Protein AF-A0AAV1JRD9-F1 (afdb_monomer)

Solvent-accessible surface area (backbone atoms only — not comparable to full-atom values): 17363 Å² total; per-residue (Å²): 136,87,85,91,84,91,84,85,82,88,77,88,79,78,89,66,81,73,73,75,46,72,66,57,60,50,50,51,53,52,51,50,52,50,48,53,52,50,53,54,51,51,53,52,51,50,56,52,51,57,51,54,55,49,54,52,50,51,51,53,50,49,53,51,51,54,53,49,56,51,49,54,49,51,49,54,52,49,51,53,47,55,42,69,69,35,73,72,48,43,73,75,47,60,66,68,57,55,51,49,53,51,53,51,46,53,51,51,52,50,51,50,53,50,49,55,51,50,53,52,48,53,52,52,50,51,49,52,51,53,53,46,51,52,67,76,38,64,61,54,70,56,49,78,65,55,62,74,82,66,69,52,69,59,68,81,47,62,42,73,66,54,50,62,72,69,32,90,83,56,57,67,47,51,50,52,40,54,49,49,61,70,75,38,52,70,75,75,68,45,54,72,67,57,46,52,52,44,51,57,53,47,50,72,77,55,57,83,49,94,57,89,74,78,77,50,89,86,36,72,67,43,47,53,51,49,52,54,45,42,70,76,35,81,91,60,50,71,68,58,52,50,55,48,49,55,50,47,54,53,49,52,51,35,50,50,45,26,52,51,51,53,48,53,48,53,50,52,54,50,51,51,54,54,53,50,52,57,48,52,53,57,52,54,52,54,51,54,57,52,53,57,61,56,61,65,74,78,112

Nearest PDB structures (foldseek):
  8auc-assembly3_B  TM=2.308E-01  e=8.446E+00  Corynebacterium glutamicum ATCC 13032

Structure (mmCIF, N/CA/C/O backbone):
data_AF-A0AAV1JRD9-F1
#
_entry.id   AF-A0AAV1JRD9-F1
#
loop_
_atom_site.group_PDB
_atom_site.id
_atom_site.type_symbol
_atom_site.label_atom_id
_atom_site.label_alt_id
_atom_site.label_comp_id
_atom_site.label_asym_id
_atom_site.label_entity_id
_atom_site.label_seq_id
_atom_site.pdbx_PDB_ins_code
_atom_site.Cartn_x
_atom_site.Cartn_y
_atom_site.Cartn_z
_atom_site.occupancy
_atom_site.B_iso_or_equiv
_atom_site.auth_seq_id
_atom_site.auth_comp_id
_atom_site.auth_asym_id
_atom_site.auth_atom_id
_atom_site.pdbx_PDB_model_num
ATOM 1 N N . MET A 1 1 ? -58.925 21.667 -58.613 1.00 34.75 1 MET A N 1
ATOM 2 C CA . MET A 1 1 ? -58.530 22.929 -59.282 1.00 34.75 1 MET A CA 1
ATOM 3 C C . MET A 1 1 ? -57.224 23.372 -58.637 1.00 34.75 1 MET A C 1
ATOM 5 O O . MET A 1 1 ? -57.237 23.659 -57.455 1.00 34.75 1 MET A O 1
ATOM 9 N N . ASN A 1 2 ? -56.075 22.981 -59.185 1.00 30.09 2 ASN A N 1
ATOM 10 C CA . ASN A 1 2 ? -55.290 23.639 -60.243 1.00 30.09 2 ASN A CA 1
ATOM 11 C C . ASN A 1 2 ? -54.617 24.966 -59.845 1.00 30.09 2 ASN A C 1
ATOM 13 O O . ASN A 1 2 ? -55.288 25.902 -59.427 1.00 30.09 2 ASN A O 1
ATOM 17 N N . SER A 1 3 ? -53.313 24.994 -60.168 1.00 29.34 3 SER A N 1
ATOM 18 C CA . SER A 1 3 ? -52.398 26.128 -60.412 1.00 29.34 3 SER A CA 1
ATOM 19 C C . SER A 1 3 ? -51.612 26.649 -59.198 1.00 29.34 3 SER A C 1
ATOM 21 O O . SER A 1 3 ? -52.198 27.164 -58.259 1.00 29.34 3 SER A O 1
ATOM 23 N N . ARG A 1 4 ? -50.298 26.388 -59.060 1.00 32.47 4 ARG A N 1
ATOM 24 C CA . ARG A 1 4 ? -49.086 26.734 -59.864 1.00 32.47 4 ARG A CA 1
ATOM 25 C C . ARG A 1 4 ? -48.553 28.157 -59.636 1.00 32.47 4 ARG A C 1
ATOM 27 O O . ARG A 1 4 ? -49.150 29.114 -60.105 1.00 32.47 4 ARG A O 1
ATOM 34 N N . SER A 1 5 ? -47.346 28.222 -59.063 1.00 33.25 5 SER A N 1
ATOM 35 C CA . SER A 1 5 ? -46.176 29.046 -59.450 1.00 33.25 5 SER A CA 1
ATOM 36 C C . SER A 1 5 ? -45.060 28.710 -58.434 1.00 33.25 5 SER A C 1
ATOM 38 O O . SER A 1 5 ? -45.279 28.901 -57.247 1.00 33.25 5 SER A O 1
ATOM 40 N N . SER A 1 6 ? -43.976 27.971 -58.710 1.00 32.09 6 SER A N 1
ATOM 41 C CA . SER A 1 6 ? -42.884 28.101 -59.694 1.00 32.09 6 SER A CA 1
ATOM 42 C C . SER A 1 6 ? -42.022 29.357 -59.536 1.00 32.09 6 SER A C 1
ATOM 44 O O . SER A 1 6 ? -42.198 30.319 -60.276 1.00 32.09 6 SER A O 1
ATOM 46 N N . VAL A 1 7 ? -40.981 29.272 -58.701 1.00 34.81 7 VAL A N 1
ATOM 47 C CA . VAL A 1 7 ? -39.694 29.925 -58.988 1.00 34.81 7 VAL A CA 1
ATOM 48 C C . VAL A 1 7 ? -38.576 28.908 -58.786 1.00 34.81 7 VAL A C 1
ATOM 50 O O . VAL A 1 7 ? -38.507 28.204 -57.782 1.0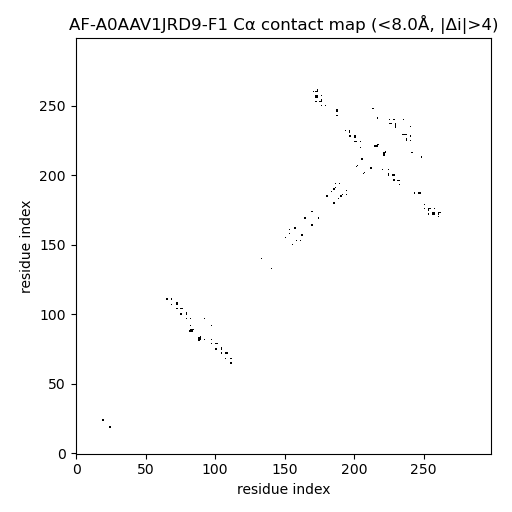0 34.81 7 VAL A O 1
ATOM 53 N N . ALA A 1 8 ? -37.760 28.807 -59.826 1.00 34.66 8 ALA A N 1
ATOM 54 C CA . ALA A 1 8 ? -36.664 27.884 -60.004 1.00 34.66 8 ALA A CA 1
ATOM 55 C C . ALA A 1 8 ? -35.460 28.201 -59.107 1.00 34.66 8 ALA A C 1
ATOM 57 O O . ALA A 1 8 ? -35.162 29.356 -58.808 1.00 34.66 8 ALA A O 1
ATOM 58 N N . SER A 1 9 ? -34.680 27.169 -58.802 1.00 33.72 9 SER A N 1
ATOM 59 C CA . SER A 1 9 ? -33.227 27.301 -58.659 1.00 33.72 9 SER A CA 1
ATOM 60 C C . SER A 1 9 ? -32.589 26.012 -59.168 1.00 33.72 9 SER A C 1
ATOM 62 O O . SER A 1 9 ? -32.299 25.084 -58.421 1.00 33.72 9 SER A O 1
ATOM 64 N N . ASN A 1 10 ? -32.432 25.947 -60.489 1.00 32.19 10 ASN A N 1
ATOM 65 C CA . ASN A 1 10 ? -31.463 25.058 -61.108 1.00 32.19 10 ASN A CA 1
ATOM 66 C C . ASN A 1 10 ? -30.073 25.661 -60.890 1.00 32.19 10 ASN A C 1
ATOM 68 O O . ASN A 1 10 ? -29.758 26.705 -61.457 1.00 32.19 10 ASN A O 1
ATOM 72 N N . SER A 1 11 ? -29.228 24.954 -60.155 1.00 32.84 11 SER A N 1
ATOM 73 C CA . SER A 1 11 ? -27.786 24.941 -60.397 1.00 32.84 11 SER A CA 1
ATOM 74 C C . SER A 1 11 ? -27.278 23.516 -60.199 1.00 32.84 11 SER A C 1
ATOM 76 O O . SER A 1 11 ? -26.712 23.135 -59.179 1.00 32.84 11 SER A O 1
ATOM 78 N N . LEU A 1 12 ? -27.516 22.709 -61.233 1.00 37.78 12 LEU A N 1
ATOM 79 C CA . LEU A 1 12 ? -26.655 21.585 -61.565 1.00 37.78 12 LEU A CA 1
ATOM 80 C C . LEU A 1 12 ? -25.238 22.120 -61.783 1.00 37.78 12 LEU A C 1
ATOM 82 O O . LEU A 1 12 ? -25.023 22.925 -62.687 1.00 37.78 12 LEU A O 1
ATOM 86 N N . SER A 1 13 ? -24.270 21.596 -61.044 1.00 33.06 13 SER A N 1
ATOM 87 C CA . SER A 1 13 ? -22.991 21.253 -61.657 1.00 33.06 13 SER A CA 1
ATOM 88 C C . SER A 1 13 ? -22.266 20.179 -60.850 1.00 33.06 13 SER A C 1
ATOM 90 O O . SER A 1 13 ? -21.733 20.391 -59.767 1.00 33.06 13 SER A O 1
ATOM 92 N N . ASN A 1 14 ? -22.219 19.009 -61.483 1.00 34.78 14 ASN A N 1
ATOM 93 C CA . ASN A 1 14 ? -21.100 18.081 -61.435 1.00 34.78 14 ASN A CA 1
ATOM 94 C C . ASN A 1 14 ? -20.906 17.302 -60.134 1.00 34.78 14 ASN A C 1
ATOM 96 O O . ASN A 1 14 ? -19.835 17.312 -59.533 1.00 34.78 14 ASN A O 1
ATOM 100 N N . PHE A 1 15 ? -21.886 16.452 -59.819 1.00 35.12 15 PHE A N 1
ATOM 101 C CA . PHE A 1 15 ? -21.570 15.156 -59.216 1.00 35.12 15 PHE A CA 1
ATOM 102 C C . PHE A 1 15 ? -20.959 14.269 -60.311 1.00 35.12 15 PHE A C 1
ATOM 104 O O . PHE A 1 15 ? -21.598 13.375 -60.864 1.00 35.12 15 PHE A O 1
ATOM 111 N N . SER A 1 16 ? -19.728 14.598 -60.711 1.00 34.12 16 SER A N 1
ATOM 112 C CA . SER A 1 16 ? -18.923 13.691 -61.515 1.00 34.12 16 SER A CA 1
ATOM 113 C C . SER A 1 16 ? -18.783 12.408 -60.713 1.00 34.12 16 SER A C 1
ATOM 115 O O . SER A 1 16 ? -18.307 12.457 -59.576 1.00 34.12 16 SER A O 1
ATOM 117 N N . LEU A 1 17 ? -19.221 11.300 -61.314 1.00 45.00 17 LEU A N 1
ATOM 118 C CA . LEU A 1 17 ? -18.816 9.939 -60.992 1.00 45.00 17 LEU A CA 1
ATOM 119 C C . LEU A 1 17 ? -17.394 9.968 -60.414 1.00 45.00 17 LEU A C 1
ATOM 121 O O . LEU A 1 17 ? -16.416 10.088 -61.151 1.00 45.00 17 LEU A O 1
ATOM 125 N N . ILE A 1 18 ? -17.271 9.890 -59.088 1.00 46.22 18 ILE A N 1
ATOM 126 C CA . ILE A 1 18 ? -16.018 9.453 -58.496 1.00 46.22 18 ILE A CA 1
ATOM 127 C C . ILE A 1 18 ? -16.020 7.971 -58.812 1.00 46.22 18 ILE A C 1
ATOM 129 O O . ILE A 1 18 ? -16.608 7.175 -58.079 1.00 46.22 18 ILE A O 1
ATOM 133 N N . GLU A 1 19 ? -15.433 7.627 -59.960 1.00 42.78 19 GLU A N 1
ATOM 134 C CA . GLU A 1 19 ? -14.913 6.294 -60.201 1.00 42.78 19 GLU A CA 1
ATOM 135 C C . GLU A 1 19 ? -14.287 5.848 -58.890 1.00 42.78 19 GLU A C 1
ATOM 137 O O . GLU A 1 19 ? -13.345 6.462 -58.375 1.00 42.78 19 GLU A O 1
ATOM 142 N N . SER A 1 20 ? -14.909 4.841 -58.283 1.00 53.47 20 SER A N 1
ATOM 143 C CA . SER A 1 20 ? -14.454 4.246 -57.048 1.00 53.47 20 SER A CA 1
ATOM 144 C C . SER A 1 20 ? -13.120 3.586 -57.348 1.00 53.47 20 SER A C 1
ATOM 146 O O . SER A 1 20 ? -13.048 2.391 -57.630 1.00 53.47 20 SER A O 1
ATOM 148 N N . SER A 1 21 ? -12.053 4.384 -57.310 1.00 49.16 21 SER A N 1
ATOM 149 C CA . SER A 1 21 ? -10.702 3.876 -57.255 1.00 49.16 21 SER A CA 1
ATOM 150 C C . SER A 1 21 ? -10.698 2.863 -56.111 1.00 49.16 21 SER A C 1
ATOM 152 O O . SER A 1 21 ? -11.168 3.190 -55.014 1.00 49.16 21 SER A O 1
ATOM 154 N N . PRO A 1 22 ? -10.199 1.634 -56.310 1.00 59.59 22 PRO A N 1
ATOM 155 C CA . PRO A 1 22 ? -10.162 0.614 -55.259 1.00 59.59 22 PRO A CA 1
ATOM 156 C C . PRO A 1 22 ? -9.521 1.138 -53.960 1.00 59.59 22 PRO A C 1
ATOM 158 O O . PRO A 1 22 ? -9.821 0.658 -52.868 1.00 59.59 22 PRO A O 1
ATOM 161 N N . ASN A 1 23 ? -8.721 2.203 -54.065 1.00 61.50 23 ASN A N 1
ATOM 162 C CA . ASN A 1 23 ? -8.120 2.935 -52.964 1.00 61.50 23 ASN A CA 1
ATOM 163 C C . ASN A 1 23 ? -9.107 3.741 -52.088 1.00 61.50 23 ASN A C 1
ATOM 165 O O . ASN A 1 23 ? -8.922 3.787 -50.873 1.00 61.50 23 ASN A O 1
ATOM 169 N N . THR A 1 24 ? -10.159 4.361 -52.640 1.00 67.25 24 THR A N 1
ATOM 170 C CA . THR A 1 24 ? -11.122 5.165 -51.853 1.00 67.25 24 THR A CA 1
ATOM 171 C C . THR A 1 24 ? -12.079 4.273 -51.068 1.00 67.25 24 THR A C 1
ATOM 173 O O . THR A 1 24 ? -12.277 4.483 -49.872 1.00 67.25 24 THR A O 1
ATOM 176 N N . SER A 1 25 ? -12.580 3.205 -51.696 1.00 73.69 25 SER A N 1
ATOM 177 C CA . SER A 1 25 ? -13.396 2.178 -51.032 1.00 73.69 25 SER A CA 1
ATOM 178 C C . SER A 1 25 ? -12.609 1.425 -49.950 1.00 73.69 25 SER A C 1
ATOM 180 O O . SER A 1 25 ? -13.132 1.154 -48.866 1.00 73.69 25 SER A O 1
ATOM 182 N N . ALA A 1 26 ? -11.330 1.120 -50.199 1.00 70.88 26 ALA A N 1
ATOM 183 C CA . ALA A 1 26 ? -10.454 0.525 -49.192 1.00 70.88 26 ALA A CA 1
ATOM 184 C C . ALA A 1 26 ? -10.176 1.489 -48.028 1.00 70.88 26 ALA A C 1
ATOM 186 O O . ALA A 1 26 ? -10.172 1.070 -46.871 1.00 70.88 26 ALA A O 1
ATOM 187 N N . ARG A 1 27 ? -9.982 2.783 -48.308 1.00 78.81 27 ARG A N 1
ATOM 188 C CA . ARG A 1 27 ? -9.779 3.810 -47.279 1.00 78.81 27 ARG A CA 1
ATOM 189 C C . ARG A 1 27 ? -11.023 4.005 -46.411 1.00 78.81 27 ARG A C 1
ATOM 191 O O . ARG A 1 27 ? -10.881 4.092 -45.197 1.00 78.81 27 ARG A O 1
ATOM 198 N N . LEU A 1 28 ? -12.219 3.992 -46.999 1.00 79.62 28 LEU A N 1
ATOM 199 C CA . LEU A 1 28 ? -13.479 4.096 -46.258 1.00 79.62 28 LEU A CA 1
ATOM 200 C C . LEU A 1 28 ? -13.702 2.881 -45.342 1.00 79.62 28 LEU A C 1
ATOM 202 O O . LEU A 1 28 ? -14.014 3.048 -44.168 1.00 79.62 28 LEU A O 1
ATOM 206 N N . ARG A 1 29 ? -13.440 1.661 -45.835 1.00 78.69 29 ARG A N 1
ATOM 207 C CA . ARG A 1 29 ? -13.497 0.441 -45.009 1.00 78.69 29 ARG A CA 1
ATOM 208 C C . ARG A 1 29 ? -12.487 0.462 -43.861 1.00 78.69 29 ARG A C 1
ATOM 210 O O . ARG A 1 29 ? -12.827 0.086 -42.746 1.00 78.69 29 ARG A O 1
ATOM 217 N N . ARG A 1 30 ? -11.264 0.946 -44.103 1.00 78.38 30 ARG A N 1
ATOM 218 C CA . ARG A 1 30 ? -10.248 1.119 -43.048 1.00 78.38 30 ARG A CA 1
ATOM 219 C C . ARG A 1 30 ? -10.682 2.124 -41.986 1.00 78.38 30 ARG A C 1
ATOM 221 O O . ARG A 1 30 ? -10.499 1.848 -40.807 1.00 78.38 30 ARG A O 1
ATOM 228 N N . LEU A 1 31 ? -11.252 3.257 -42.395 1.00 85.50 31 LEU A N 1
ATOM 229 C CA . LEU A 1 31 ? -11.770 4.259 -41.462 1.00 85.50 31 LEU A CA 1
ATOM 230 C C . LEU A 1 31 ? -12.924 3.699 -40.632 1.00 85.50 31 LEU A C 1
ATOM 232 O O . LEU A 1 31 ? -12.954 3.926 -39.430 1.00 85.50 31 LEU A O 1
ATOM 236 N N . LYS A 1 32 ? -13.808 2.903 -41.242 1.00 86.81 32 LYS A N 1
ATOM 237 C CA . LYS A 1 32 ? -14.905 2.264 -40.516 1.00 86.81 32 LYS A CA 1
ATOM 238 C C . LYS A 1 32 ? -14.408 1.273 -39.459 1.00 86.81 32 LYS A C 1
ATOM 240 O O . LYS A 1 32 ? -14.854 1.320 -38.324 1.00 86.81 32 LYS A O 1
ATOM 245 N N . ILE A 1 33 ? -13.403 0.461 -39.791 1.00 84.50 33 ILE A N 1
ATOM 246 C CA . ILE A 1 33 ? -12.752 -0.439 -38.822 1.00 84.50 33 ILE A CA 1
ATOM 247 C C . ILE A 1 33 ? -12.103 0.356 -37.679 1.00 84.50 33 ILE A C 1
ATOM 249 O O . ILE A 1 33 ? -12.177 -0.051 -36.525 1.00 84.50 33 ILE A O 1
ATOM 253 N N . GLN A 1 34 ? -11.460 1.489 -37.979 1.00 85.69 34 GLN A N 1
ATOM 254 C CA . GLN A 1 34 ? -10.871 2.349 -36.947 1.00 85.69 34 GLN A CA 1
ATOM 255 C C . GLN A 1 34 ? -11.932 2.966 -36.036 1.00 85.69 34 GLN A C 1
ATOM 257 O O . GLN A 1 34 ? -11.730 2.992 -34.826 1.00 85.69 34 GLN A O 1
ATOM 262 N N . GLU A 1 35 ? -13.045 3.431 -36.602 1.00 84.94 35 GLU A N 1
ATOM 263 C CA . GLU A 1 35 ? -14.197 3.923 -35.848 1.00 84.94 35 GLU A CA 1
ATOM 264 C C . GLU A 1 35 ? -14.730 2.830 -34.918 1.00 84.94 35 GLU A C 1
ATOM 266 O O . GLU A 1 35 ? -14.786 3.043 -33.714 1.00 84.94 35 GLU A O 1
ATOM 271 N N . ASP A 1 36 ? -15.002 1.633 -35.439 1.00 86.69 36 ASP A N 1
ATOM 272 C CA . ASP A 1 36 ? -15.568 0.537 -34.648 1.00 86.69 36 ASP A CA 1
ATOM 273 C C . ASP A 1 36 ? -14.616 0.091 -33.515 1.00 86.69 36 ASP A C 1
ATOM 275 O O . ASP A 1 36 ? -15.059 -0.186 -32.398 1.00 86.69 36 ASP A O 1
ATOM 279 N N . ILE A 1 37 ? -13.294 0.093 -33.751 1.00 85.06 37 ILE A N 1
ATOM 280 C CA . ILE A 1 37 ? -12.280 -0.168 -32.712 1.00 85.06 37 ILE A CA 1
ATOM 281 C C . ILE A 1 37 ? -12.283 0.932 -31.644 1.00 85.06 37 ILE A C 1
ATOM 283 O O . ILE A 1 37 ? -12.206 0.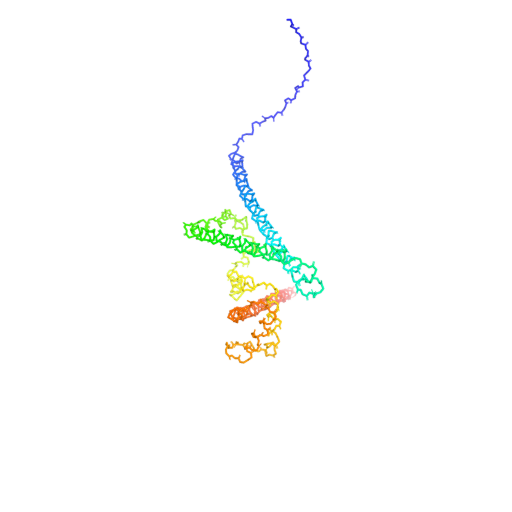628 -30.451 1.00 85.06 37 ILE A O 1
ATOM 287 N N . LEU A 1 38 ? -12.349 2.203 -32.050 1.00 84.12 38 LEU A N 1
ATOM 288 C CA . LEU A 1 38 ? -12.384 3.331 -31.119 1.00 84.12 38 LEU A CA 1
ATOM 289 C C . LEU A 1 38 ? -13.668 3.322 -30.288 1.00 84.12 38 LEU A C 1
ATOM 291 O O . LEU A 1 38 ? -13.598 3.527 -29.079 1.00 84.12 38 LEU A O 1
ATOM 295 N N . THR A 1 39 ? -14.812 3.014 -30.897 1.00 85.00 39 THR A N 1
ATOM 296 C CA . THR A 1 39 ? -16.095 2.876 -30.204 1.00 85.00 39 THR A CA 1
ATOM 297 C C . THR A 1 39 ? -16.063 1.718 -29.207 1.00 85.00 39 THR A C 1
ATOM 299 O O . THR A 1 39 ? -16.466 1.890 -28.059 1.00 85.00 39 THR A O 1
ATOM 302 N N . ALA A 1 40 ? -15.515 0.559 -29.584 1.00 82.12 40 ALA A N 1
ATOM 303 C CA . ALA A 1 40 ? -15.360 -0.572 -28.668 1.00 82.12 40 ALA A CA 1
ATOM 304 C C . ALA A 1 40 ? -14.424 -0.246 -27.487 1.00 82.12 40 ALA A C 1
ATOM 306 O O . ALA A 1 40 ? -14.720 -0.594 -26.343 1.00 82.12 40 ALA A O 1
ATOM 307 N N . ALA A 1 41 ? -13.315 0.457 -27.741 1.00 81.00 41 ALA A N 1
ATOM 308 C CA . ALA A 1 41 ? -12.392 0.895 -26.697 1.00 81.00 41 ALA A CA 1
ATOM 309 C C . ALA A 1 41 ? -13.026 1.938 -25.762 1.00 81.00 41 ALA A C 1
ATOM 311 O O . ALA A 1 41 ? -12.871 1.836 -24.546 1.00 81.00 41 ALA A O 1
ATOM 312 N N . ALA A 1 42 ? -13.770 2.903 -26.310 1.00 78.44 42 ALA A N 1
ATOM 313 C CA . ALA A 1 42 ? -14.487 3.911 -25.535 1.00 78.44 42 ALA A CA 1
ATOM 314 C C . ALA A 1 42 ? -15.543 3.273 -24.621 1.00 78.44 42 ALA A C 1
ATOM 316 O O . ALA A 1 42 ? -15.580 3.575 -23.431 1.00 78.44 42 ALA A O 1
ATOM 317 N N . ASN A 1 43 ? -16.325 2.321 -25.139 1.00 78.81 43 ASN A N 1
ATOM 318 C CA . ASN A 1 43 ? -17.323 1.596 -24.349 1.00 78.81 43 ASN A CA 1
ATOM 319 C C . ASN A 1 43 ? -16.682 0.770 -23.223 1.00 78.81 43 ASN A C 1
ATOM 321 O O . ASN A 1 43 ? -17.204 0.733 -22.112 1.00 78.81 43 ASN A O 1
ATOM 325 N N . LYS A 1 44 ? -15.521 0.149 -23.473 1.00 78.19 44 LYS A N 1
ATOM 326 C CA . LYS A 1 44 ? -14.775 -0.587 -22.440 1.00 78.19 44 LYS A CA 1
ATOM 327 C C . LYS A 1 44 ? -14.266 0.332 -21.323 1.00 78.19 44 LYS A C 1
ATOM 329 O O . LYS A 1 44 ? -14.325 -0.039 -20.157 1.00 78.19 44 LYS A O 1
ATOM 334 N N . ILE A 1 45 ? -13.773 1.522 -21.670 1.00 74.81 45 ILE A N 1
ATOM 335 C CA . ILE A 1 45 ? -13.330 2.519 -20.682 1.00 74.81 45 ILE A CA 1
ATOM 336 C C . ILE A 1 45 ? -14.520 3.027 -19.863 1.00 74.81 45 ILE A C 1
ATOM 338 O O . ILE A 1 45 ? -14.400 3.151 -18.648 1.00 74.81 45 ILE A O 1
ATOM 342 N N . LEU A 1 46 ? -15.662 3.278 -20.509 1.00 74.69 46 LEU A N 1
ATOM 343 C CA . LEU A 1 46 ? -16.875 3.740 -19.837 1.00 74.69 46 LEU A CA 1
ATOM 344 C C . LEU A 1 46 ? -17.373 2.720 -18.801 1.00 74.69 46 LEU A C 1
ATOM 346 O O . LEU A 1 46 ? -17.600 3.087 -17.654 1.00 74.69 46 LEU A O 1
ATOM 350 N N . LEU A 1 47 ? -17.438 1.436 -19.169 1.00 69.12 47 LEU A N 1
ATOM 351 C CA . LEU A 1 47 ? -17.822 0.354 -18.253 1.00 69.12 47 LEU A CA 1
ATOM 352 C C . LEU A 1 47 ? -16.874 0.238 -17.049 1.00 69.12 47 LEU A C 1
ATOM 354 O O . LEU A 1 47 ? -17.327 0.058 -15.921 1.00 69.12 47 LEU A O 1
ATOM 358 N N . ASN A 1 48 ? -15.565 0.377 -17.273 1.00 67.50 48 ASN A N 1
ATOM 359 C CA . ASN A 1 48 ? -14.586 0.359 -16.186 1.00 67.50 48 ASN A CA 1
ATOM 360 C C . ASN A 1 48 ? -14.737 1.575 -15.254 1.00 67.50 48 ASN A C 1
ATOM 362 O O . ASN A 1 48 ? -14.677 1.415 -14.039 1.00 67.50 48 ASN A O 1
ATOM 366 N N . CYS A 1 49 ? -14.975 2.770 -15.804 1.00 57.66 49 CYS A N 1
ATOM 367 C CA . CYS A 1 49 ? -15.173 3.994 -15.024 1.00 57.66 49 CYS A CA 1
ATOM 368 C C . CYS A 1 49 ? -16.423 3.902 -14.132 1.00 57.66 49 CYS A C 1
ATOM 370 O O . CYS A 1 49 ? -16.373 4.259 -12.959 1.00 57.66 49 CYS A O 1
ATOM 372 N N . GLU A 1 50 ? -17.526 3.359 -14.658 1.00 64.44 50 GLU A N 1
ATOM 373 C CA . GLU A 1 50 ? -18.756 3.152 -13.884 1.00 64.44 50 GLU A CA 1
ATOM 374 C C . GLU A 1 50 ? -18.577 2.131 -12.746 1.00 64.44 50 GLU A C 1
ATOM 376 O O . GLU A 1 50 ? -19.193 2.279 -11.689 1.00 64.44 50 GLU A O 1
ATOM 381 N N . SER A 1 51 ? -17.736 1.107 -12.937 1.00 66.19 51 SER A N 1
ATOM 382 C CA . SER A 1 51 ? -17.389 0.141 -11.882 1.00 66.19 51 SER A CA 1
ATOM 383 C C . SER A 1 51 ? -16.574 0.799 -10.766 1.00 66.19 51 SER A C 1
ATOM 385 O O . SER A 1 51 ? -16.919 0.671 -9.592 1.00 66.19 51 SER A O 1
ATOM 387 N N . GLU A 1 52 ? -15.539 1.564 -11.126 1.00 64.31 52 GLU A N 1
ATOM 388 C CA . GLU A 1 52 ? -14.672 2.258 -10.164 1.00 64.31 52 GLU A CA 1
ATOM 389 C C . GLU A 1 52 ? -15.439 3.311 -9.342 1.00 64.31 52 GLU A C 1
ATOM 391 O O . GLU A 1 52 ? -15.226 3.443 -8.133 1.00 64.31 52 GLU A O 1
ATOM 396 N N . GLU A 1 53 ? -16.375 4.040 -9.959 1.00 65.44 53 GLU A N 1
ATOM 397 C CA . GLU A 1 53 ? -17.218 5.012 -9.253 1.00 65.44 53 GLU A CA 1
ATOM 398 C C . GLU A 1 53 ? -18.166 4.349 -8.241 1.00 65.44 53 GLU A C 1
ATOM 400 O O . GLU A 1 53 ? -18.353 4.877 -7.137 1.00 65.44 53 GLU A O 1
ATOM 405 N N . ARG A 1 54 ? -18.729 3.177 -8.570 1.00 68.69 54 ARG A N 1
ATOM 406 C CA . ARG A 1 54 ? -19.594 2.412 -7.654 1.00 68.69 54 ARG A CA 1
ATOM 407 C C . ARG A 1 54 ? -18.815 1.851 -6.469 1.00 68.69 54 ARG A C 1
ATOM 409 O O . ARG A 1 54 ? -19.232 2.049 -5.330 1.00 68.69 54 ARG A O 1
ATOM 416 N N . GLU A 1 55 ? -17.660 1.237 -6.712 1.00 73.50 55 GLU A N 1
ATOM 417 C CA . GLU A 1 55 ? -16.804 0.693 -5.648 1.00 73.50 55 GLU A CA 1
ATOM 418 C C . GLU A 1 55 ? -16.342 1.785 -4.670 1.00 73.50 55 GLU A C 1
ATOM 420 O O . GLU A 1 55 ? -16.330 1.597 -3.449 1.00 73.50 55 GLU A O 1
ATOM 425 N N . ASN A 1 56 ? -16.028 2.975 -5.189 1.00 77.06 56 ASN A N 1
ATOM 426 C CA . ASN A 1 56 ? -15.660 4.127 -4.372 1.00 77.06 56 ASN A CA 1
ATOM 427 C C . ASN A 1 56 ? -16.847 4.640 -3.529 1.00 77.06 56 ASN A C 1
ATOM 429 O O . ASN A 1 56 ? -16.688 4.972 -2.348 1.00 77.06 56 ASN A O 1
ATOM 433 N N . ALA A 1 57 ? -18.057 4.658 -4.097 1.00 82.19 57 ALA A N 1
ATOM 434 C CA . ALA A 1 57 ? -19.272 5.010 -3.364 1.00 82.19 57 ALA A CA 1
ATOM 435 C C . ALA A 1 57 ? -19.573 4.011 -2.231 1.00 82.19 57 ALA A C 1
ATOM 437 O O . ALA A 1 57 ? -19.888 4.430 -1.112 1.00 82.19 57 ALA A O 1
ATOM 438 N N . ASP A 1 58 ? -19.412 2.712 -2.478 1.00 84.75 58 ASP A N 1
ATOM 439 C CA . ASP A 1 58 ? -19.637 1.659 -1.485 1.00 84.75 58 ASP A CA 1
ATOM 440 C C . ASP A 1 58 ? -18.626 1.723 -0.338 1.00 84.75 58 ASP A C 1
ATOM 442 O O . ASP A 1 58 ? -19.015 1.692 0.837 1.00 84.75 58 ASP A O 1
ATOM 446 N N . LEU A 1 59 ? -17.342 1.938 -0.644 1.00 86.75 59 LEU A N 1
ATOM 447 C CA . LEU A 1 59 ? -16.310 2.140 0.373 1.00 86.75 59 LEU A CA 1
ATOM 448 C C . LEU A 1 59 ? -16.599 3.381 1.227 1.00 86.75 59 LEU A C 1
ATOM 450 O O . LEU A 1 59 ? -16.522 3.337 2.459 1.00 86.75 59 LEU A O 1
ATOM 454 N N . LYS A 1 60 ? -16.981 4.493 0.592 1.00 88.69 60 LYS A N 1
ATOM 455 C CA . LYS A 1 60 ? -17.348 5.728 1.294 1.00 88.69 60 LYS A CA 1
ATOM 456 C C . LYS A 1 60 ? -18.560 5.518 2.202 1.00 88.69 60 LYS A C 1
ATOM 458 O O . LYS A 1 60 ? -18.574 6.014 3.334 1.00 88.69 60 LYS A O 1
ATOM 463 N N . ASN A 1 61 ? -19.553 4.755 1.752 1.00 89.94 61 ASN A N 1
ATOM 464 C CA . ASN A 1 61 ? -20.724 4.400 2.549 1.00 89.94 61 ASN A CA 1
ATOM 465 C C . ASN A 1 61 ? -20.345 3.516 3.745 1.00 89.94 61 ASN A C 1
ATOM 467 O O . ASN A 1 61 ? -20.790 3.784 4.865 1.00 89.94 61 ASN A O 1
ATOM 471 N N . TYR A 1 62 ? -19.488 2.513 3.540 1.00 91.38 62 TYR A N 1
ATOM 472 C CA . TYR A 1 62 ? -18.976 1.645 4.601 1.00 91.38 62 TYR A CA 1
ATOM 473 C C . TYR A 1 62 ? -18.230 2.440 5.678 1.00 91.38 62 TYR A C 1
ATOM 475 O O . TYR A 1 62 ? -18.584 2.371 6.857 1.00 91.38 62 TYR A O 1
ATOM 483 N N . VAL A 1 63 ? -17.257 3.269 5.283 1.00 91.69 63 VAL A N 1
ATOM 484 C CA . VAL A 1 63 ? -16.489 4.122 6.208 1.00 91.69 63 VAL A CA 1
ATOM 485 C C . VAL A 1 63 ? -17.420 5.039 7.001 1.00 91.69 63 VAL A C 1
ATOM 487 O O . VAL A 1 63 ? -17.263 5.195 8.213 1.00 91.69 63 VAL A O 1
ATOM 490 N N . SER A 1 64 ? -18.428 5.610 6.338 1.00 93.12 64 SER A N 1
ATOM 491 C CA . SER A 1 64 ? -19.409 6.484 6.987 1.00 93.12 64 SER A CA 1
ATOM 492 C C . SER A 1 64 ? -20.248 5.741 8.033 1.00 93.12 64 SER A C 1
ATOM 494 O O . SER A 1 64 ? -20.465 6.271 9.124 1.00 93.12 64 SER A O 1
ATOM 496 N N . LYS A 1 65 ? -20.677 4.503 7.741 1.00 93.94 65 LYS A N 1
ATOM 497 C CA . LYS A 1 65 ? -21.406 3.639 8.688 1.00 93.94 65 LYS A CA 1
ATOM 498 C C . LYS A 1 65 ? -20.539 3.266 9.891 1.00 93.94 65 LYS A C 1
ATOM 500 O O . LYS A 1 65 ? -20.978 3.437 11.023 1.00 93.94 65 LYS A O 1
ATOM 505 N N . VAL A 1 66 ? -19.298 2.833 9.654 1.00 95.19 66 VAL A N 1
ATOM 506 C CA . VAL A 1 66 ? -18.340 2.485 10.717 1.00 95.19 66 VAL A CA 1
ATOM 507 C C . VAL A 1 66 ? -18.094 3.675 11.639 1.00 95.19 66 VAL A C 1
ATOM 509 O O . VAL A 1 66 ? -18.184 3.543 12.859 1.00 95.19 66 VAL A O 1
ATOM 512 N N . LYS A 1 67 ? -17.831 4.853 11.062 1.00 95.62 67 LYS A N 1
ATOM 513 C CA . LYS A 1 67 ? -17.598 6.081 11.825 1.00 95.62 67 LYS A CA 1
ATOM 514 C C . LYS A 1 67 ? -18.810 6.449 12.679 1.00 95.62 67 LYS A C 1
ATOM 516 O O . LYS A 1 67 ? -18.634 6.769 13.849 1.00 95.62 67 LYS A O 1
ATOM 521 N N . ARG A 1 68 ? -20.021 6.371 12.116 1.00 95.75 68 ARG A N 1
ATOM 522 C CA . ARG A 1 68 ? -21.267 6.651 12.840 1.00 95.75 68 ARG A CA 1
ATOM 523 C C . ARG A 1 68 ? -21.456 5.702 14.024 1.00 95.75 68 ARG A C 1
ATOM 525 O O . ARG A 1 68 ? -21.598 6.177 15.144 1.00 95.75 68 ARG A O 1
ATOM 532 N N . SER A 1 69 ? -21.383 4.389 13.800 1.00 95.38 69 SER A N 1
ATOM 533 C CA . SER A 1 69 ? -21.558 3.397 14.871 1.00 95.38 69 SER A CA 1
ATOM 534 C C . SER A 1 69 ? -20.509 3.538 15.973 1.00 95.38 69 SER A C 1
ATOM 536 O O . SER A 1 69 ? -20.842 3.458 17.151 1.00 95.38 69 SER A O 1
ATOM 538 N N . TYR A 1 70 ? -19.249 3.800 15.612 1.00 96.25 70 TYR A N 1
ATOM 539 C CA . TYR A 1 70 ? -18.201 4.067 16.595 1.00 96.25 70 TYR A CA 1
ATOM 540 C C . TYR A 1 70 ? -18.485 5.330 17.414 1.00 96.25 70 TYR A C 1
ATOM 542 O O . TYR A 1 70 ? -18.345 5.306 18.634 1.00 96.25 70 TYR A O 1
ATOM 550 N N . SER A 1 71 ? -18.896 6.423 16.764 1.00 95.75 71 SER A N 1
ATOM 551 C CA . SER A 1 71 ? -19.264 7.662 17.450 1.00 95.75 71 SER A CA 1
ATOM 552 C C . SER A 1 71 ? -20.416 7.451 18.432 1.00 95.75 71 SER A C 1
ATOM 554 O O . SER A 1 71 ? -20.298 7.882 19.570 1.00 95.75 71 SER A O 1
ATOM 556 N N . GLU A 1 72 ? -21.476 6.744 18.038 1.00 96.25 72 GLU A N 1
ATOM 557 C CA . GLU A 1 72 ? -22.620 6.449 18.914 1.00 96.25 72 GLU A CA 1
ATOM 558 C C . GLU A 1 72 ? -22.220 5.617 20.140 1.00 96.25 72 GLU A C 1
ATOM 560 O O . GLU A 1 72 ? -22.593 5.958 21.260 1.00 96.25 72 GLU A O 1
ATOM 565 N N . ILE A 1 73 ? -21.428 4.556 19.942 1.00 97.81 73 ILE A N 1
ATOM 566 C CA . ILE A 1 73 ? -20.904 3.721 21.036 1.00 97.81 73 ILE A CA 1
ATOM 567 C C . ILE A 1 73 ? -20.020 4.553 21.966 1.00 97.81 73 ILE A C 1
ATOM 569 O O . ILE A 1 73 ? -20.135 4.457 23.185 1.00 97.81 73 ILE A O 1
ATOM 573 N N . LYS A 1 74 ? -19.130 5.375 21.398 1.00 97.44 74 LYS A N 1
ATOM 574 C CA . LYS A 1 74 ? -18.203 6.207 22.166 1.00 97.44 74 LYS A CA 1
ATOM 575 C C . LYS A 1 74 ? -18.942 7.248 23.002 1.00 97.44 74 LYS A C 1
ATOM 577 O O . LYS A 1 74 ? -18.574 7.434 24.157 1.00 97.44 74 LYS A O 1
ATOM 582 N N . THR A 1 75 ? -19.931 7.926 22.423 1.00 96.75 75 THR A N 1
ATOM 583 C CA . THR A 1 75 ? -20.739 8.922 23.132 1.00 96.75 75 THR A CA 1
ATOM 584 C C . THR A 1 75 ? -21.489 8.265 24.281 1.00 96.75 75 THR A C 1
ATOM 586 O O . THR A 1 75 ? -21.270 8.656 25.417 1.00 96.75 75 THR A O 1
ATOM 589 N N . LEU A 1 76 ? -22.226 7.181 24.022 1.00 96.25 76 LEU A N 1
ATOM 590 C CA . LEU A 1 76 ? -22.988 6.491 25.066 1.00 96.25 76 LEU A CA 1
ATOM 591 C C . LEU A 1 76 ? -22.089 5.954 26.193 1.00 96.25 76 LEU A C 1
ATOM 593 O O . LEU A 1 76 ? -22.407 6.081 27.370 1.00 96.25 76 LEU A O 1
ATOM 597 N N . PHE A 1 77 ? -20.921 5.404 25.850 1.00 97.12 77 PHE A N 1
ATOM 598 C CA . PHE A 1 77 ? -19.933 4.999 26.851 1.00 97.12 77 PHE A CA 1
ATOM 599 C C . PHE A 1 77 ? -19.429 6.183 27.685 1.00 97.12 77 PHE A C 1
ATOM 601 O O . PHE A 1 77 ? -19.250 6.055 28.895 1.00 97.12 77 PHE A O 1
ATOM 608 N N . GLN A 1 78 ? -19.172 7.325 27.045 1.00 96.06 78 GLN A N 1
ATOM 609 C CA . GLN A 1 78 ? -18.721 8.524 27.737 1.00 96.06 78 GLN A CA 1
ATOM 610 C C . GLN A 1 78 ? -19.811 9.072 28.665 1.00 96.06 78 GLN A C 1
ATOM 612 O O . GLN A 1 78 ? -19.479 9.442 29.788 1.00 96.06 78 GLN A O 1
ATOM 617 N N . ASP A 1 79 ? -21.072 9.050 28.237 1.00 93.12 79 ASP A N 1
ATOM 618 C CA . ASP A 1 79 ? -22.223 9.492 29.026 1.00 93.12 79 ASP A CA 1
ATOM 619 C C . ASP A 1 79 ? -22.379 8.620 30.283 1.00 93.12 79 ASP A C 1
ATOM 621 O O . ASP A 1 79 ? -22.370 9.135 31.405 1.00 93.12 79 ASP A O 1
ATOM 625 N N . ILE A 1 80 ? -22.365 7.289 30.124 1.00 94.06 80 ILE A N 1
ATOM 626 C CA . ILE A 1 80 ? -22.379 6.334 31.247 1.00 94.06 80 ILE A CA 1
ATOM 627 C C . ILE A 1 80 ? -21.192 6.582 32.180 1.00 94.06 80 ILE A C 1
ATOM 629 O O . ILE A 1 80 ? -21.345 6.592 33.402 1.00 94.06 80 ILE A O 1
ATOM 633 N N . LYS A 1 81 ? -19.996 6.810 31.627 1.00 94.00 81 LYS A N 1
ATOM 634 C CA . LYS A 1 81 ? -18.792 7.091 32.416 1.00 94.00 81 LYS A CA 1
ATOM 635 C C . LYS A 1 81 ? -18.918 8.387 33.218 1.00 94.00 81 LYS A C 1
ATOM 637 O O . LYS A 1 81 ? -18.446 8.430 34.348 1.00 94.00 81 LYS A O 1
ATOM 642 N N . THR A 1 82 ? -19.528 9.432 32.662 1.00 90.88 82 THR A N 1
ATOM 643 C CA . THR A 1 82 ? -19.767 10.688 33.392 1.00 90.88 82 THR A CA 1
ATOM 644 C C . THR A 1 82 ? -20.829 10.536 34.478 1.00 90.88 82 THR A C 1
ATOM 646 O O . THR A 1 82 ? -20.628 11.022 35.588 1.00 90.88 82 THR A O 1
ATOM 649 N N . LEU A 1 83 ? -21.907 9.795 34.204 1.00 89.19 83 LEU A N 1
ATOM 650 C CA . LEU A 1 83 ? -22.974 9.513 35.172 1.00 89.19 83 LEU A CA 1
ATOM 651 C C . LEU A 1 83 ? -22.463 8.692 36.363 1.00 89.19 83 LEU A C 1
ATOM 653 O O . LEU A 1 83 ? -22.844 8.937 37.503 1.00 89.19 83 LEU A O 1
ATOM 657 N N . THR A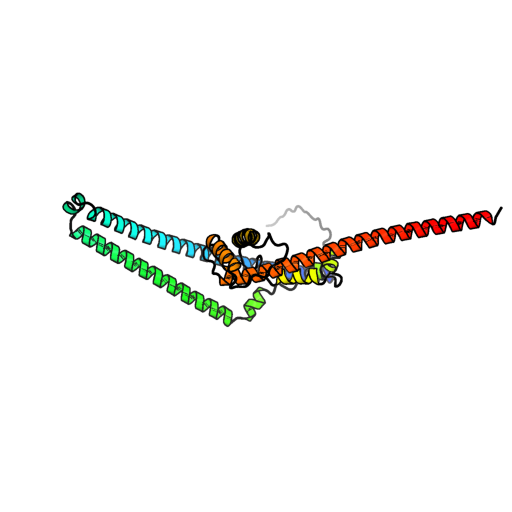 1 84 ? -21.570 7.735 36.102 1.00 90.06 84 THR A N 1
ATOM 658 C CA . THR A 1 84 ? -21.043 6.807 37.116 1.00 90.06 84 THR A CA 1
ATOM 659 C C . THR A 1 84 ? -19.737 7.259 37.772 1.00 90.06 84 THR A C 1
ATOM 661 O O . THR A 1 84 ? -19.366 6.720 38.814 1.00 90.06 84 THR A O 1
ATOM 664 N N . GLY A 1 85 ? -19.028 8.226 37.184 1.00 86.31 85 GLY A N 1
ATOM 665 C CA . GLY A 1 85 ? -17.733 8.710 37.668 1.00 86.31 85 GLY A CA 1
ATOM 666 C C . GLY A 1 85 ? -17.820 9.754 38.783 1.00 86.31 85 GLY A C 1
ATOM 667 O O . GLY A 1 85 ? -16.910 9.825 39.608 1.00 86.31 85 GLY A O 1
ATOM 668 N N . ASP A 1 86 ? -18.915 10.517 38.836 1.00 87.88 86 ASP A N 1
ATOM 669 C CA . ASP A 1 86 ? -19.118 11.593 39.808 1.00 87.88 86 ASP A CA 1
ATOM 670 C C . ASP A 1 86 ? -20.136 11.185 40.878 1.00 87.88 86 ASP A C 1
ATOM 672 O O . ASP A 1 86 ? -21.270 10.808 40.582 1.00 87.88 86 ASP A O 1
ATOM 676 N N . GLN A 1 87 ? -19.750 11.304 42.151 1.00 80.25 87 GLN A N 1
ATOM 677 C CA . GLN A 1 87 ? -20.561 10.838 43.280 1.00 80.25 87 GLN A CA 1
ATOM 678 C C . GLN A 1 87 ? -21.888 11.607 43.432 1.00 80.25 87 GLN A C 1
ATOM 680 O O . GLN A 1 87 ? -22.875 11.035 43.894 1.00 80.25 87 GLN A O 1
ATOM 685 N N . ASP A 1 88 ? -21.922 12.881 43.031 1.00 83.31 88 ASP A N 1
ATOM 686 C CA . ASP A 1 88 ? -23.133 13.710 43.052 1.00 83.31 88 ASP A CA 1
ATOM 687 C C . ASP A 1 88 ? -24.082 13.383 41.892 1.00 83.31 88 ASP A C 1
ATOM 689 O O . ASP A 1 88 ? -25.296 13.345 42.088 1.00 83.31 88 ASP A O 1
ATOM 693 N N . ASN A 1 89 ? -23.553 13.069 40.705 1.00 82.31 89 ASN A N 1
ATOM 694 C CA . ASN A 1 89 ? -24.370 12.611 39.579 1.00 82.31 89 ASN A CA 1
ATOM 695 C C . ASN A 1 89 ? -24.969 11.235 39.886 1.00 82.31 89 ASN A C 1
ATOM 697 O O . ASN A 1 89 ? -26.169 11.032 39.721 1.00 82.31 89 ASN A O 1
ATOM 701 N N . LEU A 1 90 ? -24.166 10.321 40.434 1.00 84.06 90 LEU A N 1
ATOM 702 C CA . LEU A 1 90 ? -24.600 8.965 40.759 1.00 84.06 90 LEU A CA 1
ATOM 703 C C . LEU A 1 90 ? -25.698 8.924 41.835 1.00 84.06 90 LEU A C 1
ATOM 705 O O . LEU A 1 90 ? -26.596 8.094 41.751 1.00 84.06 90 LEU A O 1
ATOM 709 N N . LYS A 1 91 ? -25.664 9.821 42.830 1.00 84.50 91 LYS A N 1
ATOM 710 C CA . LYS A 1 91 ? -26.715 9.918 43.865 1.00 84.50 91 LYS A CA 1
ATOM 711 C C . LYS A 1 91 ? -28.059 10.411 43.327 1.00 84.50 91 LYS A C 1
ATOM 713 O O . LYS A 1 91 ? -29.087 10.095 43.916 1.00 84.50 91 LYS A O 1
ATOM 718 N N . ASN A 1 92 ? -28.037 11.202 42.256 1.00 84.69 92 ASN A N 1
ATOM 719 C CA . ASN A 1 92 ? -29.223 11.817 41.659 1.00 84.69 92 ASN A CA 1
ATOM 720 C C . ASN A 1 92 ? -29.750 11.049 40.436 1.00 84.69 92 ASN A C 1
ATOM 722 O O . ASN A 1 92 ? -30.795 11.411 39.903 1.00 84.69 92 ASN A O 1
ATOM 726 N N . THR A 1 93 ? -29.032 10.019 39.982 1.00 85.44 93 THR A N 1
ATOM 727 C CA . THR A 1 93 ? -29.390 9.233 38.796 1.00 85.44 93 THR A CA 1
ATOM 728 C C . THR A 1 93 ? -30.116 7.958 39.209 1.00 85.44 93 THR A C 1
ATOM 730 O O . THR A 1 93 ? -29.692 7.272 40.140 1.00 85.44 93 THR A O 1
ATOM 733 N N . ASP A 1 94 ? -31.192 7.617 38.497 1.00 90.56 94 ASP A N 1
ATOM 734 C CA . ASP A 1 94 ? -31.887 6.348 38.689 1.00 90.56 94 ASP A CA 1
ATOM 735 C C . ASP A 1 94 ? -31.002 5.174 38.232 1.00 90.56 94 ASP A C 1
ATOM 737 O O . ASP A 1 94 ? -30.405 5.178 37.151 1.00 90.56 94 ASP A O 1
ATOM 741 N N . ILE A 1 95 ? -30.917 4.140 39.066 1.00 90.56 95 ILE A N 1
ATOM 742 C CA . ILE A 1 95 ? -30.165 2.920 38.771 1.00 90.56 95 ILE A CA 1
ATOM 743 C C . ILE A 1 95 ? -30.745 2.219 37.536 1.00 90.56 95 ILE A C 1
ATOM 745 O O . ILE A 1 95 ? -29.984 1.649 36.745 1.00 90.56 95 ILE A O 1
ATOM 749 N N . ASP A 1 96 ? -32.066 2.265 37.348 1.00 92.38 96 ASP A N 1
ATOM 750 C CA . ASP A 1 96 ? -32.717 1.632 36.200 1.00 92.38 96 ASP A CA 1
ATOM 751 C C . ASP A 1 96 ? -32.367 2.335 34.877 1.00 92.38 96 ASP A C 1
ATOM 753 O O . ASP A 1 96 ? -32.204 1.658 33.856 1.00 92.38 96 ASP A O 1
ATOM 757 N N . ASP A 1 97 ? -32.131 3.650 34.898 1.00 90.94 97 ASP A N 1
ATOM 758 C CA . ASP A 1 97 ? -31.669 4.408 33.729 1.00 90.94 97 ASP A CA 1
ATOM 759 C C . ASP A 1 97 ? -30.226 4.039 33.357 1.00 90.94 97 ASP A C 1
ATOM 761 O O . ASP A 1 97 ? -29.944 3.717 32.201 1.00 90.94 97 ASP A O 1
ATOM 765 N N . ILE A 1 98 ? -29.321 3.954 34.341 1.00 91.81 98 ILE A N 1
ATOM 766 C CA . ILE A 1 98 ? -27.932 3.513 34.103 1.00 91.81 98 ILE A CA 1
ATOM 767 C C . ILE A 1 98 ? -27.916 2.094 33.526 1.00 91.81 98 ILE A C 1
ATOM 769 O O . ILE A 1 98 ? -27.177 1.791 32.586 1.00 91.81 98 ILE A O 1
ATOM 773 N N . LYS A 1 99 ? -28.744 1.202 34.075 1.00 94.38 99 LYS A N 1
ATOM 774 C CA . LYS A 1 99 ? -28.859 -0.177 33.596 1.00 94.38 99 LYS A CA 1
ATOM 775 C C . LYS A 1 99 ? -29.376 -0.231 32.160 1.00 94.38 99 LYS A C 1
ATOM 777 O O . LYS A 1 99 ? -28.867 -1.021 31.363 1.00 94.38 99 LYS A O 1
ATOM 782 N N . LYS A 1 100 ? -30.364 0.596 31.821 1.00 95.62 100 LYS A N 1
ATOM 783 C CA . LYS A 1 100 ? -30.894 0.715 30.461 1.00 95.62 100 LYS A CA 1
ATOM 784 C C . LYS A 1 100 ? -29.818 1.191 29.482 1.00 95.62 100 LYS A C 1
ATOM 786 O O . LYS A 1 100 ? -29.663 0.566 28.433 1.00 95.62 100 LYS A O 1
ATOM 791 N N . ASP A 1 101 ? -29.041 2.208 29.840 1.00 94.75 101 ASP A N 1
ATOM 792 C CA . ASP A 1 101 ? -27.970 2.738 28.989 1.00 94.75 101 ASP A CA 1
ATOM 793 C C . ASP A 1 101 ? -26.840 1.720 28.783 1.00 94.75 101 ASP A C 1
ATOM 795 O O . ASP A 1 101 ? -26.329 1.565 27.671 1.00 94.75 101 ASP A O 1
ATOM 799 N N . ILE A 1 102 ? -26.484 0.957 29.824 1.00 95.38 102 ILE A N 1
ATOM 800 C CA . ILE A 1 102 ? -25.519 -0.148 29.718 1.00 95.38 102 ILE A CA 1
ATOM 801 C C . ILE A 1 102 ? -26.028 -1.221 28.749 1.00 95.38 102 ILE A C 1
ATOM 803 O O . ILE A 1 102 ? -25.283 -1.651 27.867 1.00 95.38 102 ILE A O 1
ATOM 807 N N . LEU A 1 103 ? -27.295 -1.630 28.862 1.00 96.75 103 LEU A N 1
ATOM 808 C CA . LEU A 1 103 ? -27.891 -2.609 27.947 1.00 96.75 103 LEU A CA 1
ATOM 809 C C . LEU A 1 103 ? -27.952 -2.081 26.506 1.00 96.75 103 LEU A C 1
ATOM 811 O O . LEU A 1 103 ? -27.694 -2.829 25.559 1.00 96.75 103 LEU A O 1
ATOM 815 N N . GLU A 1 104 ? -28.244 -0.793 26.315 1.00 97.19 104 GLU A N 1
ATOM 816 C CA . GLU A 1 104 ? -28.195 -0.156 24.997 1.00 97.19 104 GLU A CA 1
ATOM 817 C C . GLU A 1 104 ? -26.767 -0.149 24.430 1.00 97.19 104 GLU A C 1
ATOM 819 O O . GLU A 1 104 ? -26.563 -0.455 23.249 1.00 97.19 104 GLU A O 1
ATOM 824 N N . LEU A 1 105 ? -25.763 0.137 25.263 1.00 97.62 105 LEU A N 1
ATOM 825 C CA . LEU A 1 105 ? -24.357 0.102 24.871 1.00 97.62 105 LEU A CA 1
ATOM 826 C C . LEU A 1 105 ? -23.942 -1.306 24.432 1.00 97.62 105 LEU A C 1
ATOM 828 O O . LEU A 1 105 ? -23.353 -1.466 23.359 1.00 97.62 105 LEU A O 1
ATOM 832 N N . GLU A 1 106 ? -24.282 -2.331 25.213 1.00 97.00 106 GLU A N 1
ATOM 833 C CA . GLU A 1 106 ? -24.016 -3.733 24.876 1.00 97.00 106 GLU A CA 1
ATOM 834 C C . GLU A 1 106 ? -24.690 -4.143 23.562 1.00 97.00 106 GLU A C 1
ATOM 836 O O . GLU A 1 106 ? -24.063 -4.785 22.706 1.00 97.00 106 GLU A O 1
ATOM 841 N N . ALA A 1 107 ? -25.942 -3.724 23.355 1.00 97.56 107 ALA A N 1
ATOM 842 C CA . ALA A 1 107 ? -26.670 -3.963 22.116 1.00 97.56 107 ALA A CA 1
ATOM 843 C C . ALA A 1 107 ? -25.981 -3.288 20.918 1.00 97.56 107 ALA A C 1
ATOM 845 O O . ALA A 1 107 ? -25.765 -3.933 19.886 1.00 97.56 107 ALA A O 1
ATOM 846 N N . LYS A 1 108 ? -25.561 -2.021 21.046 1.00 96.88 108 LYS A N 1
ATOM 847 C CA . LYS A 1 108 ? -24.839 -1.290 19.988 1.00 96.88 108 LYS A CA 1
ATOM 848 C C . LYS A 1 108 ? -23.485 -1.920 19.669 1.00 96.88 108 LYS A C 1
ATOM 850 O O . LYS A 1 108 ? -23.178 -2.123 18.493 1.00 96.88 108 LYS A O 1
ATOM 855 N N . VAL A 1 109 ? -22.702 -2.298 20.680 1.00 97.69 109 VAL A N 1
ATOM 856 C CA . VAL A 1 109 ? -21.413 -2.991 20.498 1.00 97.69 109 VAL A CA 1
ATOM 857 C C . VAL A 1 109 ? -21.610 -4.334 19.794 1.00 97.69 109 VAL A C 1
ATOM 859 O O . VAL A 1 109 ? -20.883 -4.657 18.850 1.00 97.69 109 VAL A O 1
ATOM 862 N N . THR A 1 110 ? -22.622 -5.102 20.197 1.00 97.62 110 THR A N 1
ATOM 863 C CA . THR A 1 110 ? -22.945 -6.398 19.586 1.00 97.62 110 THR A CA 1
ATOM 864 C C . THR A 1 110 ? -23.372 -6.238 18.128 1.00 97.62 110 THR A C 1
ATOM 866 O O . THR A 1 110 ? -22.864 -6.943 17.250 1.00 97.62 110 THR A O 1
ATOM 869 N N . ASN A 1 111 ? -24.243 -5.271 17.841 1.00 96.25 111 ASN A N 1
ATOM 870 C CA . ASN A 1 111 ? -24.685 -4.962 16.484 1.00 96.25 111 ASN A CA 1
ATOM 871 C C . ASN A 1 111 ? -23.524 -4.509 15.597 1.00 96.25 111 ASN A C 1
ATOM 873 O O . ASN A 1 111 ? -23.387 -4.999 14.475 1.00 96.25 111 ASN A O 1
ATOM 877 N N . PHE A 1 112 ? -22.643 -3.650 16.109 1.00 97.44 112 PHE A N 1
ATOM 878 C CA . PHE A 1 112 ? -21.466 -3.191 15.380 1.00 97.44 112 PHE A CA 1
ATOM 879 C C . PHE A 1 112 ? -20.490 -4.337 15.082 1.00 97.44 112 PHE A C 1
ATOM 881 O O . PHE A 1 112 ? -20.041 -4.500 13.947 1.00 97.44 112 PHE A O 1
ATOM 888 N N . LYS A 1 113 ? -20.229 -5.213 16.058 1.00 97.12 113 LYS A N 1
ATOM 889 C CA . LYS A 1 113 ? -19.412 -6.421 15.866 1.00 97.12 113 LYS A CA 1
ATOM 890 C C . LYS A 1 113 ? -20.005 -7.354 14.808 1.00 97.12 113 LYS A C 1
ATOM 892 O O . LYS A 1 113 ? -19.270 -7.898 13.982 1.00 97.12 113 LYS A O 1
ATOM 897 N N . ASN A 1 114 ? -21.322 -7.546 14.823 1.00 95.81 114 ASN A N 1
ATOM 898 C CA . ASN A 1 114 ? -22.021 -8.370 13.839 1.00 95.81 114 ASN A CA 1
ATOM 899 C C . ASN A 1 114 ? -21.989 -7.742 12.443 1.00 95.81 114 ASN A C 1
ATOM 901 O O . ASN A 1 114 ? -21.767 -8.460 11.471 1.00 95.81 114 ASN A O 1
ATOM 905 N N . PHE A 1 115 ? -22.142 -6.421 12.343 1.00 95.00 115 PHE A N 1
ATOM 906 C CA . PHE A 1 115 ? -21.969 -5.678 11.097 1.00 95.00 115 PHE A CA 1
ATOM 907 C C . PHE A 1 115 ? -20.567 -5.896 10.508 1.00 95.00 115 PHE A C 1
ATOM 909 O O . PHE A 1 115 ? -20.456 -6.386 9.388 1.00 95.00 115 PHE A O 1
ATOM 916 N N . LEU A 1 116 ? -19.504 -5.664 11.287 1.00 94.31 116 LEU A N 1
ATOM 917 C CA . LEU A 1 116 ? -18.123 -5.864 10.827 1.00 94.31 116 LEU A CA 1
ATOM 918 C C . LEU A 1 116 ? -17.853 -7.307 10.378 1.00 94.31 116 LEU A C 1
ATOM 920 O O . LEU A 1 116 ? -17.187 -7.535 9.372 1.00 94.31 116 LEU A O 1
ATOM 924 N N . ARG A 1 117 ? -18.381 -8.298 11.106 1.00 94.88 117 ARG A N 1
ATOM 925 C CA . ARG A 1 117 ? -18.249 -9.717 10.735 1.00 94.88 117 ARG A CA 1
ATOM 926 C C . ARG A 1 117 ? -18.948 -10.046 9.422 1.00 94.88 117 ARG A C 1
ATOM 928 O O . ARG A 1 117 ? -18.396 -10.809 8.631 1.00 94.88 117 ARG A O 1
ATOM 935 N N . ARG A 1 118 ? -20.151 -9.508 9.202 1.00 94.62 118 ARG A N 1
ATOM 936 C CA . ARG A 1 118 ? -20.902 -9.701 7.953 1.00 94.62 118 ARG A CA 1
ATOM 937 C C . ARG A 1 118 ? -20.132 -9.114 6.778 1.00 94.62 118 ARG A C 1
ATOM 939 O O . ARG A 1 118 ? -19.860 -9.844 5.834 1.00 94.62 118 ARG A O 1
ATOM 946 N N . GLU A 1 119 ? -19.692 -7.864 6.891 1.00 92.62 119 GLU A N 1
ATOM 947 C CA . GLU A 1 119 ? -18.922 -7.181 5.842 1.00 92.62 119 GLU A CA 1
ATOM 948 C C . GLU A 1 119 ? -17.607 -7.906 5.531 1.00 92.62 119 GLU A C 1
ATOM 950 O O . GLU A 1 119 ? -17.304 -8.194 4.377 1.00 92.62 119 GLU A O 1
ATOM 955 N N . LEU A 1 120 ? -16.866 -8.332 6.560 1.00 92.56 120 LEU A N 1
ATOM 956 C CA . LEU A 1 120 ? -15.654 -9.133 6.371 1.00 92.56 120 LEU A CA 1
ATOM 957 C C . LEU A 1 120 ? -15.936 -10.465 5.659 1.00 92.56 120 LEU A C 1
ATOM 959 O O . LEU A 1 120 ? -15.111 -10.943 4.883 1.00 92.56 120 LEU A O 1
ATOM 963 N N . THR A 1 121 ? -17.080 -11.088 5.939 1.00 94.00 121 THR A N 1
ATOM 964 C CA . THR A 1 121 ? -17.471 -12.349 5.297 1.00 94.00 121 THR A CA 1
ATOM 965 C C . THR A 1 121 ? -17.794 -12.130 3.824 1.00 94.00 121 THR A C 1
ATOM 967 O O . THR A 1 121 ? -17.303 -12.890 2.995 1.00 94.00 121 THR A O 1
ATOM 970 N N . VAL A 1 122 ? -18.544 -11.074 3.494 1.00 91.81 122 VAL A N 1
ATOM 971 C CA . VAL A 1 122 ? -18.845 -10.690 2.105 1.00 91.81 122 VAL A CA 1
ATOM 972 C C . VAL A 1 122 ? -17.553 -10.438 1.329 1.00 91.81 122 VAL A C 1
ATOM 974 O O . VAL A 1 122 ? -17.351 -11.034 0.275 1.00 91.81 122 VAL A O 1
ATOM 977 N N . LEU A 1 123 ? -16.631 -9.650 1.890 1.00 90.50 123 LEU A N 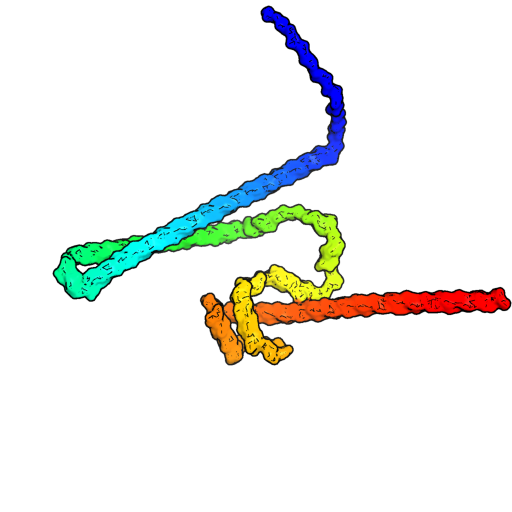1
ATOM 978 C CA . LEU A 1 123 ? -15.345 -9.358 1.251 1.00 90.50 123 LEU A CA 1
ATOM 979 C C . LEU A 1 123 ? -14.493 -10.613 1.031 1.00 90.50 123 LEU A C 1
ATOM 981 O O . LEU A 1 123 ? -13.888 -10.757 -0.023 1.00 90.50 123 LEU A O 1
ATOM 985 N N . ARG A 1 124 ? -14.472 -11.553 1.984 1.00 92.56 124 ARG A N 1
ATOM 986 C CA . ARG A 1 124 ? -13.749 -12.828 1.821 1.00 92.56 124 ARG A CA 1
ATOM 987 C C . ARG A 1 124 ? -14.351 -13.730 0.751 1.00 92.56 124 ARG A C 1
ATOM 989 O O . ARG A 1 124 ? -13.619 -14.496 0.130 1.00 92.56 124 ARG A O 1
ATOM 996 N N . VAL A 1 125 ? -15.671 -13.708 0.583 1.00 93.94 125 VAL A N 1
ATOM 997 C CA . VAL A 1 125 ? -16.334 -14.455 -0.494 1.00 93.94 125 VAL A CA 1
ATOM 998 C C . VAL A 1 125 ? -15.977 -13.826 -1.837 1.00 93.94 125 VAL A C 1
ATOM 1000 O O . VAL A 1 125 ? -15.477 -14.537 -2.702 1.00 93.94 125 VAL A O 1
ATOM 1003 N N . ALA A 1 126 ? -16.099 -12.502 -1.962 1.00 89.56 126 ALA A N 1
ATOM 1004 C CA . ALA A 1 126 ? -15.712 -11.774 -3.169 1.00 89.56 126 ALA A CA 1
ATOM 1005 C C . ALA A 1 126 ? -14.226 -11.975 -3.522 1.00 89.56 126 ALA A C 1
ATOM 1007 O O . ALA A 1 126 ? -13.893 -12.230 -4.674 1.00 89.56 126 ALA A O 1
ATOM 1008 N N . GLU A 1 127 ? -13.325 -11.940 -2.535 1.00 87.69 127 GLU A N 1
ATOM 1009 C CA . GLU A 1 127 ? -11.898 -12.231 -2.728 1.00 87.69 127 GLU A CA 1
ATOM 1010 C C . GLU A 1 127 ? -11.686 -13.635 -3.310 1.00 87.69 127 GLU A C 1
ATOM 1012 O O . GLU A 1 127 ? -10.963 -13.798 -4.293 1.00 87.69 127 GLU A O 1
ATOM 1017 N N . LYS A 1 128 ? -12.338 -14.656 -2.740 1.00 92.44 128 LYS A N 1
ATOM 1018 C CA . LYS A 1 128 ? -12.249 -16.032 -3.247 1.00 92.44 128 LYS A CA 1
ATOM 1019 C C . LYS A 1 128 ? -12.805 -16.161 -4.659 1.00 92.44 128 LYS A C 1
ATOM 1021 O O . LYS A 1 128 ? -12.198 -16.852 -5.470 1.00 92.44 128 LYS A O 1
ATOM 1026 N N . GLU A 1 129 ? -13.925 -15.509 -4.954 1.00 91.31 129 GLU A N 1
ATOM 1027 C CA . GLU A 1 129 ? -14.525 -15.503 -6.289 1.00 91.31 129 GLU A CA 1
ATOM 1028 C C . GLU A 1 129 ? -13.606 -14.836 -7.315 1.00 91.31 129 GLU A C 1
ATOM 1030 O O . GLU A 1 129 ? -13.388 -15.400 -8.382 1.00 91.31 129 GLU A O 1
ATOM 1035 N N . LEU A 1 130 ? -12.994 -13.695 -6.985 1.00 87.38 130 LEU A N 1
ATOM 1036 C CA . LEU A 1 130 ? -12.028 -13.021 -7.858 1.00 87.38 130 LEU A CA 1
ATOM 1037 C C . LEU A 1 130 ? -10.774 -13.871 -8.089 1.00 87.38 130 LEU A C 1
ATOM 1039 O O . LEU A 1 130 ? -10.302 -13.981 -9.219 1.00 87.38 130 LEU A O 1
ATOM 1043 N N . ILE A 1 131 ? -10.246 -14.517 -7.045 1.00 87.69 131 ILE A N 1
ATOM 1044 C CA . ILE A 1 131 ? -9.118 -15.452 -7.175 1.00 87.69 131 ILE A CA 1
ATOM 1045 C C . ILE A 1 131 ? -9.505 -16.642 -8.063 1.00 87.69 131 ILE A C 1
ATOM 1047 O O . ILE A 1 131 ? -8.713 -17.064 -8.905 1.00 87.69 131 ILE A O 1
ATOM 1051 N N . GLN A 1 132 ? -10.720 -17.168 -7.908 1.00 89.31 132 GLN A N 1
ATOM 1052 C CA . GLN A 1 132 ? -11.229 -18.257 -8.735 1.00 89.31 132 GLN A CA 1
ATOM 1053 C C . GLN A 1 132 ? -11.366 -17.822 -10.201 1.00 89.31 132 GLN A C 1
ATOM 1055 O O . GLN A 1 132 ? -10.865 -18.514 -11.080 1.00 89.31 132 GLN A O 1
ATOM 1060 N N . GLN A 1 133 ? -11.922 -16.636 -10.469 1.00 86.06 133 GLN A N 1
ATOM 1061 C CA . GLN A 1 133 ? -12.000 -16.055 -11.816 1.00 86.06 133 GLN A CA 1
ATOM 1062 C C . GLN A 1 133 ? -10.613 -15.872 -12.453 1.00 86.06 133 GLN A C 1
ATOM 1064 O O . GLN A 1 133 ? -10.426 -16.169 -13.632 1.00 86.06 133 GLN A O 1
ATOM 1069 N N . ILE A 1 134 ? -9.622 -15.429 -11.671 1.00 82.06 134 ILE A N 1
ATOM 1070 C CA . ILE A 1 134 ? -8.224 -15.301 -12.110 1.00 82.06 134 ILE A CA 1
ATOM 1071 C C . ILE A 1 134 ? -7.643 -16.662 -12.517 1.00 82.06 134 ILE A C 1
ATOM 1073 O O . ILE A 1 134 ? -6.951 -16.761 -13.532 1.00 82.06 134 ILE A O 1
ATOM 1077 N N . ASN A 1 135 ? -7.920 -17.705 -11.734 1.00 83.75 135 ASN A N 1
ATOM 1078 C CA . ASN A 1 135 ? -7.403 -19.051 -11.974 1.00 83.75 135 ASN A CA 1
ATOM 1079 C C . ASN A 1 135 ? -8.111 -19.763 -13.136 1.00 83.75 135 ASN A C 1
ATOM 1081 O O . ASN A 1 135 ? -7.450 -20.471 -13.895 1.00 83.75 135 ASN A O 1
ATOM 1085 N N . ASP A 1 136 ? -9.420 -19.557 -13.290 1.00 82.69 136 ASP A N 1
ATOM 1086 C CA . ASP A 1 136 ? -10.240 -20.190 -14.329 1.00 82.69 136 ASP A CA 1
ATOM 1087 C C . ASP A 1 136 ? -10.059 -19.531 -15.701 1.00 82.69 136 ASP A C 1
ATOM 1089 O O . ASP A 1 136 ? -10.248 -20.184 -16.729 1.00 82.69 136 ASP A O 1
ATOM 1093 N N . ASN A 1 137 ? -9.631 -18.262 -15.743 1.00 68.56 137 ASN A N 1
ATOM 1094 C CA . ASN A 1 137 ? -9.430 -17.522 -16.987 1.00 68.56 137 ASN A CA 1
ATOM 1095 C C . ASN A 1 137 ? -7.991 -16.983 -17.167 1.00 68.56 137 ASN A C 1
ATOM 1097 O O . ASN A 1 137 ? -7.772 -15.780 -17.357 1.00 68.56 137 ASN A O 1
ATOM 1101 N N . PRO A 1 138 ? -6.962 -17.857 -17.202 1.00 61.31 138 PRO A N 1
ATOM 1102 C CA . PRO A 1 138 ? -5.567 -17.435 -17.361 1.00 61.31 138 PRO A CA 1
ATOM 1103 C C . PRO A 1 138 ? -5.278 -16.830 -18.750 1.00 61.31 138 PRO A C 1
ATOM 1105 O O . PRO A 1 138 ? -4.224 -16.221 -18.961 1.00 61.31 138 PRO A O 1
ATOM 1108 N N . GLN A 1 139 ? -6.191 -17.004 -19.715 1.00 56.31 139 GLN A N 1
ATOM 1109 C CA . GLN A 1 139 ? -6.124 -16.436 -21.066 1.00 56.31 139 GLN A CA 1
ATOM 1110 C C . GLN A 1 139 ? -6.666 -14.998 -21.124 1.00 56.31 139 GLN A C 1
ATOM 1112 O O . GLN A 1 139 ? -6.120 -14.200 -21.884 1.00 56.31 139 GLN A O 1
ATOM 1117 N N . GLU A 1 140 ? -7.645 -14.612 -20.294 1.00 53.78 140 GLU A N 1
ATOM 1118 C CA . GLU A 1 140 ? -8.132 -13.221 -20.240 1.00 53.78 140 GLU A CA 1
ATOM 1119 C C . GLU A 1 140 ? -7.156 -12.256 -19.560 1.00 53.78 140 GLU A C 1
ATOM 1121 O O . GLU A 1 140 ? -7.043 -11.095 -19.953 1.00 53.78 140 GLU A O 1
ATOM 1126 N N . ILE A 1 141 ? -6.332 -12.751 -18.638 1.00 51.97 141 ILE A N 1
ATOM 1127 C CA . ILE A 1 141 ? -5.227 -11.972 -18.057 1.00 51.97 141 ILE A CA 1
ATOM 1128 C C . ILE A 1 141 ? -4.130 -11.715 -19.107 1.00 51.97 141 ILE A C 1
ATOM 1130 O O . ILE A 1 141 ? -3.477 -10.670 -19.098 1.00 51.97 141 ILE A O 1
ATOM 1134 N N . LYS A 1 142 ? -3.957 -12.631 -20.071 1.00 50.22 142 LYS A N 1
ATOM 1135 C CA . LYS A 1 142 ? -3.067 -12.430 -21.227 1.00 50.22 142 LYS A CA 1
ATOM 1136 C C . LYS A 1 142 ? -3.722 -11.592 -22.333 1.00 50.22 142 LYS A C 1
ATOM 1138 O O . LYS A 1 142 ? -3.008 -10.876 -23.033 1.0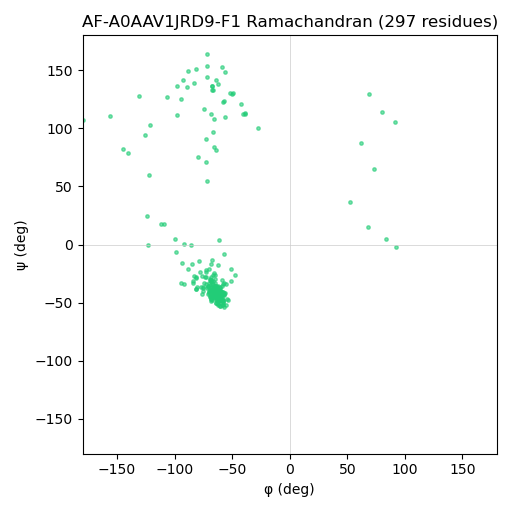0 50.22 142 LYS A O 1
ATOM 1143 N N . SER A 1 143 ? -5.050 -11.625 -22.475 1.00 47.28 143 SER A N 1
ATOM 1144 C CA . SER A 1 143 ? -5.784 -10.891 -23.518 1.00 47.28 143 SER A CA 1
ATOM 1145 C C . SER A 1 143 ? -6.177 -9.460 -23.123 1.00 47.28 143 SER A C 1
ATOM 1147 O O . SER A 1 143 ? -6.291 -8.601 -23.998 1.00 47.28 143 SER A O 1
ATOM 1149 N N . GLY A 1 144 ? -6.234 -9.136 -21.825 1.00 44.88 144 GLY A N 1
ATOM 1150 C CA . GLY A 1 144 ? -6.301 -7.758 -21.320 1.00 44.88 144 GLY A CA 1
ATOM 1151 C C . GLY A 1 144 ? -5.065 -6.917 -21.672 1.00 44.88 144 GLY A C 1
ATOM 1152 O O . GLY A 1 144 ? -5.135 -5.687 -21.688 1.00 44.88 144 GLY A O 1
ATOM 1153 N N . LEU A 1 145 ? -3.959 -7.578 -22.037 1.00 42.97 145 LEU A N 1
ATOM 1154 C CA . LEU A 1 145 ? -2.763 -6.970 -22.619 1.00 42.97 145 LEU A CA 1
ATOM 1155 C C . LEU A 1 145 ? -2.567 -7.316 -24.102 1.00 42.97 145 LEU A C 1
ATOM 1157 O O . LEU A 1 145 ? -1.487 -7.081 -24.647 1.00 42.97 145 LEU A O 1
ATOM 1161 N N . VAL A 1 146 ? -3.597 -7.783 -24.810 1.00 47.00 146 VAL A N 1
ATOM 1162 C CA . VAL A 1 146 ? -3.603 -7.643 -26.267 1.00 47.00 146 VAL A CA 1
ATOM 1163 C C . VAL A 1 146 ? -4.035 -6.208 -26.541 1.00 47.00 146 VAL A C 1
ATOM 1165 O O . VAL A 1 146 ? -5.148 -5.912 -26.969 1.00 47.00 146 VAL A O 1
ATOM 1168 N N . LYS A 1 147 ? -3.091 -5.280 -26.308 1.00 46.09 147 LYS A N 1
ATOM 1169 C CA . LYS A 1 147 ? -2.987 -4.107 -27.176 1.00 46.09 147 LYS A CA 1
ATOM 1170 C C . LYS A 1 147 ? -3.165 -4.667 -28.572 1.00 46.09 147 LYS A C 1
ATOM 1172 O O . LYS A 1 147 ? -2.395 -5.558 -28.939 1.00 46.09 147 LYS A O 1
ATOM 1177 N N . ALA A 1 148 ? -4.170 -4.198 -29.307 1.00 41.88 148 ALA A N 1
ATOM 1178 C CA . ALA A 1 148 ? -4.212 -4.418 -30.737 1.00 41.88 148 ALA A CA 1
ATOM 1179 C C . ALA A 1 148 ? -2.776 -4.220 -31.230 1.00 41.88 148 ALA A C 1
ATOM 1181 O O . ALA A 1 148 ? -2.220 -3.127 -31.091 1.00 41.88 148 ALA A O 1
ATOM 1182 N N . GLN A 1 149 ? -2.124 -5.291 -31.694 1.00 49.59 149 GLN A N 1
ATOM 1183 C CA . GLN A 1 149 ? -0.815 -5.193 -32.326 1.00 49.59 149 GLN A CA 1
ATOM 1184 C C . GLN A 1 149 ? -1.022 -4.557 -33.703 1.00 49.59 149 GLN A C 1
ATOM 1186 O O . GLN A 1 149 ? -0.615 -5.073 -34.737 1.00 49.59 149 GLN A O 1
ATOM 1191 N N . THR A 1 150 ? -1.655 -3.388 -33.747 1.00 50.12 150 THR A N 1
ATOM 1192 C CA . THR A 1 150 ? -1.284 -2.401 -34.734 1.00 50.12 150 THR A CA 1
ATOM 1193 C C . THR A 1 150 ? 0.121 -1.994 -34.342 1.00 50.12 150 THR A C 1
ATOM 1195 O O . THR A 1 150 ? 0.304 -1.200 -33.415 1.00 50.12 150 THR A O 1
ATOM 1198 N N . LYS A 1 151 ? 1.106 -2.612 -35.007 1.00 50.97 151 LYS A N 1
ATOM 1199 C CA . LYS A 1 151 ? 2.493 -2.152 -35.002 1.00 50.97 151 LYS A CA 1
ATOM 1200 C C . LYS A 1 151 ? 2.443 -0.624 -35.066 1.00 50.97 151 LYS A C 1
ATOM 1202 O O . LYS A 1 151 ? 1.908 -0.099 -36.050 1.00 50.97 151 LYS A O 1
ATOM 1207 N N . PRO A 1 152 ? 2.864 0.108 -34.020 1.00 50.34 152 PRO A N 1
ATOM 1208 C CA . PRO A 1 152 ? 2.810 1.560 -34.054 1.00 50.34 152 PRO A CA 1
ATOM 1209 C C . PRO A 1 152 ? 3.589 2.027 -35.287 1.00 50.34 152 PRO A C 1
ATOM 1211 O O . PRO A 1 152 ? 4.548 1.372 -35.680 1.00 50.34 152 PRO A O 1
ATOM 1214 N N . TYR A 1 153 ? 3.213 3.145 -35.912 1.00 48.97 153 TYR A N 1
ATOM 1215 C CA . TYR A 1 153 ? 3.872 3.663 -37.128 1.00 48.97 153 TYR A CA 1
ATOM 1216 C C . TYR A 1 153 ? 5.416 3.690 -37.028 1.00 48.97 153 TYR A C 1
ATOM 1218 O O . TYR A 1 153 ? 6.118 3.527 -38.017 1.00 48.97 153 TYR A O 1
ATOM 1226 N N . SER A 1 154 ? 5.950 3.783 -35.807 1.00 50.19 154 SER A N 1
ATOM 1227 C CA . SER A 1 154 ? 7.372 3.665 -35.475 1.00 50.19 154 SER A CA 1
ATOM 1228 C C . SER A 1 154 ? 8.041 2.291 -35.645 1.00 50.19 154 SER A C 1
ATOM 1230 O O . SER A 1 154 ? 9.264 2.225 -35.568 1.00 50.19 154 SER A O 1
ATOM 1232 N N . GLU A 1 155 ? 7.277 1.204 -35.756 1.00 52.25 155 GLU A N 1
ATOM 1233 C CA . GLU A 1 155 ? 7.750 -0.147 -36.106 1.00 52.25 155 GLU A CA 1
ATOM 1234 C C . GLU A 1 155 ? 7.676 -0.394 -37.616 1.00 52.25 155 GLU A C 1
ATOM 1236 O O . GLU A 1 155 ? 8.532 -1.081 -38.162 1.00 52.25 155 GLU A O 1
ATOM 1241 N N . LEU A 1 156 ? 6.671 0.173 -38.295 1.00 55.81 156 LEU A N 1
ATOM 1242 C CA . LEU A 1 156 ? 6.525 0.100 -39.756 1.00 55.81 156 LEU A CA 1
ATOM 1243 C C . LEU A 1 156 ? 7.532 1.009 -40.471 1.00 55.81 156 LEU A C 1
ATOM 1245 O O . LEU A 1 156 ? 8.028 0.671 -41.541 1.00 55.81 156 LEU A O 1
ATOM 1249 N N . VAL A 1 157 ? 7.864 2.139 -39.846 1.00 49.25 157 VAL A N 1
ATOM 1250 C CA . VAL A 1 157 ? 8.959 3.024 -40.234 1.00 49.25 157 VAL A CA 1
ATOM 1251 C C . VAL A 1 157 ? 9.842 3.196 -39.002 1.00 49.25 157 VAL A C 1
ATOM 1253 O O . VAL A 1 157 ? 9.547 4.035 -38.142 1.00 49.25 157 VAL A O 1
ATOM 1256 N N . PRO A 1 158 ? 10.906 2.385 -38.863 1.00 47.91 158 PRO A N 1
ATOM 1257 C CA . PRO A 1 158 ? 11.841 2.519 -37.766 1.00 47.91 158 PRO A CA 1
ATOM 1258 C C . PRO A 1 158 ? 12.401 3.939 -37.765 1.00 47.91 158 PRO A C 1
ATOM 1260 O O . PRO A 1 158 ? 13.154 4.332 -38.654 1.00 47.91 158 PRO A O 1
ATOM 1263 N N . SER A 1 159 ? 12.007 4.736 -36.769 1.00 50.28 159 SER A N 1
ATOM 1264 C CA . SER A 1 159 ? 12.613 6.050 -36.561 1.00 50.28 159 SER A CA 1
ATOM 1265 C C . SER A 1 159 ? 14.132 5.851 -36.504 1.00 50.28 159 SER A C 1
ATOM 1267 O O . SER A 1 159 ? 14.573 4.997 -35.728 1.00 50.28 159 SER A O 1
ATOM 1269 N N . PRO A 1 160 ? 14.945 6.623 -37.249 1.00 55.28 160 PRO A N 1
ATOM 1270 C CA . PRO A 1 160 ? 16.403 6.506 -37.198 1.00 55.28 160 PRO A CA 1
ATOM 1271 C C . PRO A 1 160 ? 16.940 6.546 -35.759 1.00 55.28 160 PRO A C 1
ATOM 1273 O O . PRO A 1 160 ? 17.888 5.848 -35.412 1.00 55.28 160 PRO A O 1
ATOM 1276 N N . VAL A 1 161 ? 16.251 7.279 -34.877 1.00 53.22 161 VAL A N 1
ATOM 1277 C CA . VAL A 1 161 ? 16.532 7.348 -33.440 1.00 53.22 161 VAL A CA 1
ATOM 1278 C C . VAL A 1 161 ? 16.196 6.039 -32.715 1.00 53.22 161 VAL A C 1
ATOM 1280 O O . VAL A 1 161 ? 16.975 5.599 -31.879 1.00 53.22 161 VAL A O 1
ATOM 1283 N N . ARG A 1 162 ? 15.082 5.363 -33.030 1.00 52.31 162 ARG A N 1
ATOM 1284 C CA . ARG A 1 162 ? 14.732 4.065 -32.416 1.00 52.31 162 ARG A CA 1
ATOM 1285 C C . ARG A 1 162 ? 15.604 2.917 -32.909 1.00 52.31 162 ARG A C 1
ATOM 1287 O O . ARG A 1 162 ? 15.920 2.048 -32.101 1.00 52.31 162 ARG A O 1
ATOM 1294 N N . VAL A 1 163 ? 16.029 2.946 -34.172 1.00 52.66 163 VAL A N 1
ATOM 1295 C CA . VAL A 1 163 ? 17.029 2.013 -34.720 1.00 52.66 163 VAL A CA 1
ATOM 1296 C C . VAL A 1 163 ? 18.372 2.204 -34.019 1.00 52.66 163 VAL A C 1
ATOM 1298 O O . VAL A 1 163 ? 19.022 1.224 -33.686 1.00 52.66 163 VAL A O 1
ATOM 1301 N N . LEU A 1 164 ? 18.749 3.446 -33.691 1.00 55.88 164 LEU A N 1
ATOM 1302 C CA . LEU A 1 164 ? 19.914 3.742 -32.848 1.00 55.88 164 LEU A CA 1
ATOM 1303 C C . LEU A 1 164 ? 19.708 3.319 -31.378 1.00 55.88 164 LEU A C 1
ATOM 1305 O O . LEU A 1 164 ? 20.648 2.860 -30.732 1.00 55.88 164 LEU A O 1
ATOM 1309 N N . ILE A 1 165 ? 18.486 3.427 -30.838 1.00 52.81 165 ILE A N 1
ATOM 1310 C CA . ILE A 1 165 ? 18.146 2.995 -29.469 1.00 52.81 165 ILE A CA 1
ATOM 1311 C C . ILE A 1 165 ? 18.101 1.461 -29.333 1.00 52.81 165 ILE A C 1
ATOM 1313 O O . ILE A 1 165 ? 18.372 0.957 -28.252 1.00 52.81 165 ILE A O 1
ATOM 1317 N N . HIS A 1 166 ? 17.802 0.703 -30.380 1.00 51.38 166 HIS A N 1
ATOM 1318 C CA . HIS A 1 166 ? 17.792 -0.769 -30.337 1.00 51.38 166 HIS A CA 1
ATOM 1319 C C . HIS A 1 166 ? 18.925 -1.365 -31.180 1.00 51.38 166 HIS A C 1
ATOM 1321 O O . HIS A 1 166 ? 18.882 -2.529 -31.560 1.00 51.38 166 HIS A O 1
ATOM 1327 N N . SER A 1 167 ? 19.933 -0.550 -31.502 1.00 51.44 167 SER A N 1
ATOM 1328 C CA . SER A 1 167 ? 21.062 -0.977 -32.314 1.00 51.44 167 SER A CA 1
ATOM 1329 C C . SER A 1 167 ? 21.903 -2.007 -31.550 1.00 51.44 167 SER A C 1
ATOM 1331 O O . SER A 1 167 ? 22.257 -1.735 -30.398 1.00 51.44 167 SER A O 1
ATOM 1333 N N . PRO A 1 168 ? 22.337 -3.103 -32.202 1.00 51.72 168 PRO A N 1
ATOM 1334 C CA . PRO A 1 168 ? 23.343 -4.035 -31.675 1.00 51.72 168 PRO A CA 1
ATOM 1335 C C . PRO A 1 168 ? 24.685 -3.371 -31.321 1.00 51.72 168 PRO A C 1
ATOM 1337 O O . PRO A 1 168 ? 25.569 -4.010 -30.769 1.00 51.72 168 PRO A O 1
ATOM 1340 N N . LEU A 1 169 ? 24.857 -2.090 -31.667 1.00 51.38 169 LEU A N 1
ATOM 1341 C CA . LEU A 1 169 ? 26.035 -1.276 -31.370 1.00 51.38 169 LEU A CA 1
ATOM 1342 C C . LEU A 1 169 ? 25.990 -0.599 -29.989 1.00 51.38 169 LEU A C 1
ATOM 1344 O O . LEU A 1 169 ? 26.905 0.155 -29.648 1.00 51.38 169 LEU A O 1
ATOM 1348 N N . LYS A 1 170 ? 24.925 -0.797 -29.202 1.00 62.06 170 LYS A N 1
ATOM 1349 C CA . LYS A 1 170 ? 24.891 -0.342 -27.809 1.00 62.06 170 LYS A CA 1
ATOM 1350 C C . LYS A 1 170 ? 25.807 -1.201 -26.947 1.00 62.06 170 LYS A C 1
ATOM 1352 O O . LYS A 1 170 ? 25.914 -2.404 -27.152 1.00 62.06 170 LYS A O 1
ATOM 1357 N N . SER A 1 171 ? 26.457 -0.573 -25.969 1.00 70.31 171 SER A N 1
ATOM 1358 C CA . SER A 1 171 ? 27.246 -1.320 -24.991 1.00 70.31 171 SER A CA 1
ATOM 1359 C C . SER A 1 171 ? 26.324 -2.256 -24.199 1.00 70.31 171 SER A C 1
ATOM 1361 O O . SER A 1 171 ? 25.208 -1.877 -23.820 1.00 70.31 171 SER A O 1
ATOM 1363 N N . VAL A 1 172 ? 26.802 -3.479 -23.971 1.00 79.94 172 VAL A N 1
ATOM 1364 C CA . VAL A 1 172 ? 26.081 -4.548 -23.267 1.00 79.94 172 VAL A CA 1
ATOM 1365 C C . VAL A 1 172 ? 25.673 -4.091 -21.861 1.00 79.94 172 VAL A C 1
ATOM 1367 O O . VAL A 1 172 ? 24.599 -4.428 -21.373 1.00 79.94 172 VAL A O 1
ATOM 1370 N N . GLU A 1 173 ? 26.487 -3.246 -21.236 1.00 81.44 173 GLU A N 1
ATOM 1371 C CA . GLU A 1 173 ? 26.269 -2.655 -19.916 1.00 81.44 173 GLU A CA 1
ATOM 1372 C C . GLU A 1 173 ? 25.049 -1.721 -19.893 1.00 81.44 173 GLU A C 1
ATOM 1374 O O . GLU A 1 173 ? 24.207 -1.806 -18.998 1.00 81.44 173 GLU A O 1
ATOM 1379 N N . VAL A 1 174 ? 24.896 -0.868 -20.915 1.00 78.25 174 VAL A N 1
ATOM 1380 C CA . VAL A 1 174 ? 23.732 0.027 -21.040 1.00 78.25 174 VAL A CA 1
ATOM 1381 C C . VAL A 1 174 ? 22.453 -0.780 -21.264 1.00 78.25 174 VAL A C 1
ATOM 1383 O O . VAL A 1 174 ? 21.395 -0.402 -20.759 1.00 78.25 174 VAL A O 1
ATOM 1386 N N . GLN A 1 175 ? 22.540 -1.884 -22.009 1.00 82.81 175 GLN A N 1
ATOM 1387 C CA . GLN A 1 175 ? 21.405 -2.768 -22.255 1.00 82.81 175 GLN A CA 1
ATOM 1388 C C . GLN A 1 175 ? 20.971 -3.505 -20.981 1.00 82.81 175 GLN A C 1
ATOM 1390 O O . GLN A 1 175 ? 19.788 -3.465 -20.646 1.00 82.81 175 GLN A O 1
ATOM 1395 N N . ARG A 1 176 ? 21.915 -4.079 -20.224 1.00 83.25 176 ARG A N 1
ATOM 1396 C CA . ARG A 1 176 ? 21.632 -4.760 -18.948 1.00 83.25 176 ARG A CA 1
ATOM 1397 C C . ARG A 1 176 ? 20.930 -3.852 -17.944 1.00 83.25 176 ARG A C 1
ATOM 1399 O O . ARG A 1 176 ? 19.950 -4.264 -17.336 1.00 83.25 176 ARG A O 1
ATOM 1406 N N . PHE A 1 177 ? 21.360 -2.595 -17.820 1.00 85.12 177 PHE A N 1
ATOM 1407 C CA . PHE A 1 177 ? 20.676 -1.635 -16.947 1.00 85.12 177 PHE A CA 1
ATOM 1408 C C . PHE A 1 177 ? 19.244 -1.324 -17.418 1.00 85.12 177 PHE A C 1
ATOM 1410 O O . PHE A 1 177 ? 18.322 -1.222 -16.611 1.00 85.12 177 PHE A O 1
ATOM 1417 N N . GLN A 1 178 ? 19.026 -1.196 -18.732 1.00 83.81 178 GLN A N 1
ATOM 1418 C CA . GLN A 1 178 ? 17.687 -0.960 -19.284 1.00 83.81 178 GLN A CA 1
ATOM 1419 C C . GLN A 1 178 ? 16.755 -2.160 -19.102 1.00 83.81 178 GLN A C 1
ATOM 1421 O O . GLN A 1 178 ? 15.566 -1.969 -18.857 1.00 83.81 178 GLN A O 1
ATOM 1426 N N . GLU A 1 179 ? 17.270 -3.379 -19.232 1.00 86.44 179 GLU A N 1
ATOM 1427 C CA . GLU A 1 179 ? 16.523 -4.610 -18.972 1.00 86.44 179 GLU A CA 1
ATOM 1428 C C . GLU A 1 179 ? 16.203 -4.753 -17.483 1.00 86.44 179 GLU A C 1
ATOM 1430 O O . GLU A 1 179 ? 15.045 -4.982 -17.137 1.00 86.44 179 GLU A O 1
ATOM 1435 N N . PHE A 1 180 ? 17.170 -4.486 -16.601 1.00 87.38 180 PHE A N 1
ATOM 1436 C CA . PHE A 1 180 ? 16.965 -4.472 -15.152 1.00 87.38 180 PHE A CA 1
ATOM 1437 C C . PHE A 1 180 ? 15.813 -3.543 -14.744 1.00 87.38 180 PHE A C 1
ATOM 1439 O O . PHE A 1 180 ? 14.908 -3.970 -14.030 1.00 87.38 180 PHE A O 1
ATOM 1446 N N . LEU A 1 181 ? 15.772 -2.307 -15.257 1.00 85.44 181 LEU A N 1
ATOM 1447 C CA . LEU A 1 181 ? 14.694 -1.350 -14.961 1.00 85.44 181 LEU A CA 1
ATOM 1448 C C . LEU A 1 181 ? 13.333 -1.705 -15.581 1.00 85.44 181 LEU A C 1
ATOM 1450 O O . LEU A 1 181 ? 12.314 -1.185 -15.136 1.00 85.44 181 LEU A O 1
ATOM 1454 N N . LYS A 1 182 ? 13.300 -2.529 -16.634 1.00 83.62 182 LYS A N 1
ATOM 1455 C CA . LYS A 1 182 ? 12.045 -3.004 -17.243 1.00 83.62 182 LYS A CA 1
ATOM 1456 C C . LYS A 1 182 ? 11.461 -4.183 -16.474 1.00 83.62 182 LYS A C 1
ATOM 1458 O O . LYS A 1 182 ? 10.243 -4.279 -16.352 1.00 83.62 182 LYS A O 1
ATOM 1463 N N . THR A 1 183 ? 12.325 -5.075 -15.997 1.00 83.06 183 THR A N 1
ATOM 1464 C CA . THR A 1 183 ? 11.935 -6.285 -15.266 1.00 83.06 183 THR A CA 1
ATOM 1465 C C . THR A 1 183 ? 11.620 -5.975 -13.806 1.00 83.06 183 THR A C 1
ATOM 1467 O O . THR A 1 183 ? 10.695 -6.549 -13.235 1.00 83.06 183 THR A O 1
ATOM 1470 N N . THR A 1 184 ? 12.353 -5.041 -13.196 1.00 81.00 184 THR A N 1
ATOM 1471 C CA . THR A 1 184 ? 12.095 -4.604 -11.821 1.00 81.00 184 THR A CA 1
ATOM 1472 C C . THR A 1 184 ? 11.100 -3.446 -11.803 1.00 81.00 184 THR A C 1
ATOM 1474 O O . THR A 1 184 ? 11.184 -2.508 -12.595 1.00 81.00 184 THR A O 1
ATOM 1477 N N . LYS A 1 185 ? 10.119 -3.497 -10.891 1.00 80.31 185 LYS A N 1
ATOM 1478 C CA . LYS A 1 185 ? 9.221 -2.357 -10.651 1.00 80.31 185 LYS A CA 1
ATOM 1479 C C . LYS A 1 185 ? 10.051 -1.139 -10.228 1.00 80.31 185 LYS A C 1
ATOM 1481 O O . LYS A 1 185 ? 11.125 -1.284 -9.643 1.00 80.31 185 LYS A O 1
ATOM 1486 N N . ARG A 1 186 ? 9.540 0.070 -10.494 1.00 79.94 186 ARG A N 1
ATOM 1487 C CA . ARG A 1 186 ? 10.196 1.328 -10.095 1.00 79.94 186 ARG A CA 1
ATOM 1488 C C . ARG A 1 186 ? 10.583 1.260 -8.608 1.00 79.94 186 ARG A C 1
ATOM 1490 O O . ARG A 1 186 ? 9.766 0.853 -7.788 1.00 79.94 186 ARG A O 1
ATOM 1497 N N . PHE A 1 187 ? 11.837 1.600 -8.301 1.00 84.38 187 PHE A N 1
ATOM 1498 C CA . PHE A 1 187 ? 12.435 1.506 -6.961 1.00 84.38 187 PHE A CA 1
ATOM 1499 C C . PHE A 1 187 ? 12.306 0.127 -6.286 1.00 84.38 187 PHE A C 1
ATOM 1501 O O . PHE A 1 187 ? 12.056 0.058 -5.089 1.00 84.38 187 PHE A O 1
ATOM 1508 N N . GLY A 1 188 ? 12.395 -0.977 -7.032 1.00 83.06 188 GLY A N 1
ATOM 1509 C CA . GLY A 1 188 ? 12.302 -2.323 -6.450 1.00 83.06 188 GLY A CA 1
ATOM 1510 C C . GLY A 1 188 ? 10.912 -2.665 -5.897 1.00 83.06 188 GLY A C 1
ATOM 1511 O O . GLY A 1 188 ? 10.767 -3.619 -5.143 1.00 83.06 188 GLY A O 1
ATOM 1512 N N . GLY A 1 189 ? 9.879 -1.895 -6.261 1.00 85.31 189 GLY A N 1
ATOM 1513 C CA . GLY A 1 189 ? 8.523 -2.036 -5.722 1.00 85.31 189 GLY A CA 1
ATOM 1514 C C . GLY A 1 189 ? 8.234 -1.153 -4.507 1.00 85.31 189 GLY A C 1
ATOM 1515 O O . GLY A 1 189 ? 7.100 -1.144 -4.034 1.00 85.31 189 GLY A O 1
ATOM 1516 N N . TRP A 1 190 ? 9.214 -0.383 -4.030 1.00 92.06 190 TRP A N 1
ATOM 1517 C CA . TRP A 1 190 ? 9.001 0.615 -2.988 1.00 92.06 190 TRP A CA 1
ATOM 1518 C C . TRP A 1 190 ? 8.433 1.908 -3.578 1.00 92.06 190 TRP A C 1
ATOM 1520 O O . TRP A 1 190 ? 8.688 2.269 -4.728 1.00 92.06 190 TRP A O 1
ATOM 1530 N N . ASN A 1 191 ? 7.661 2.642 -2.777 1.00 92.00 191 ASN A N 1
ATOM 1531 C CA . ASN A 1 191 ? 7.278 3.999 -3.149 1.00 92.00 191 ASN A CA 1
ATOM 1532 C C . ASN A 1 191 ? 8.491 4.949 -3.040 1.00 92.00 191 ASN A C 1
ATOM 1534 O O . ASN A 1 191 ? 9.512 4.635 -2.421 1.00 92.00 191 ASN A O 1
ATOM 1538 N N . GLU A 1 192 ? 8.378 6.126 -3.651 1.00 92.25 192 GLU A N 1
ATOM 1539 C CA . GLU A 1 192 ? 9.466 7.108 -3.710 1.00 92.25 192 GLU A CA 1
ATOM 1540 C C . GLU A 1 192 ? 9.907 7.598 -2.322 1.00 92.25 192 GLU A C 1
ATOM 1542 O O . GLU A 1 192 ? 11.102 7.720 -2.061 1.00 92.25 192 GLU A O 1
ATOM 1547 N N . TYR A 1 193 ? 8.964 7.812 -1.400 1.00 92.69 193 TYR A N 1
ATOM 1548 C CA . TYR A 1 193 ? 9.258 8.245 -0.032 1.00 92.69 193 TYR A CA 1
ATOM 1549 C C . TYR A 1 193 ? 10.088 7.210 0.745 1.00 92.69 193 TYR A C 1
ATOM 1551 O O . TYR A 1 193 ? 11.109 7.550 1.350 1.00 92.69 193 TYR A O 1
ATOM 1559 N N . ASN A 1 194 ? 9.686 5.940 0.685 1.00 93.44 194 ASN A N 1
ATOM 1560 C CA . ASN A 1 194 ? 10.361 4.828 1.343 1.00 93.44 194 ASN A CA 1
ATOM 1561 C C . ASN A 1 194 ? 11.754 4.625 0.742 1.00 93.44 194 ASN A C 1
ATOM 1563 O O . ASN A 1 194 ? 12.729 4.478 1.477 1.00 93.44 194 ASN A O 1
ATOM 1567 N N . HIS A 1 195 ? 11.868 4.669 -0.591 1.00 94.25 195 HIS A N 1
ATOM 1568 C CA . HIS A 1 195 ? 13.153 4.566 -1.278 1.00 94.25 195 HIS A CA 1
ATOM 1569 C C . HIS A 1 195 ? 14.104 5.702 -0.877 1.00 94.25 195 HIS A C 1
ATOM 1571 O O . HIS A 1 195 ? 15.254 5.446 -0.532 1.00 94.25 195 HIS A O 1
ATOM 1577 N N . ASN A 1 196 ? 13.627 6.947 -0.852 1.00 93.81 196 ASN A N 1
ATOM 1578 C CA . ASN A 1 196 ? 14.444 8.098 -0.466 1.00 93.81 196 ASN A CA 1
ATOM 1579 C C . ASN A 1 196 ? 14.879 8.027 1.005 1.00 93.81 196 ASN A C 1
ATOM 1581 O O . ASN A 1 196 ? 16.036 8.310 1.324 1.00 93.81 196 ASN A O 1
ATOM 1585 N N . SER A 1 197 ? 13.981 7.593 1.893 1.00 93.50 197 SER A N 1
ATOM 1586 C CA . SER A 1 197 ? 14.299 7.345 3.302 1.00 93.50 197 SER A CA 1
ATOM 1587 C C . SER A 1 197 ? 15.370 6.263 3.454 1.00 93.50 197 SER A C 1
ATOM 1589 O O . SER A 1 197 ? 16.352 6.474 4.166 1.00 93.50 197 SER A O 1
ATOM 1591 N N . PHE A 1 198 ? 15.241 5.152 2.722 1.00 94.88 198 PHE A N 1
ATOM 1592 C CA . PHE A 1 198 ? 16.250 4.095 2.659 1.00 94.88 198 PHE A CA 1
ATOM 1593 C C . PHE A 1 198 ? 17.600 4.625 2.167 1.00 94.88 198 PHE A C 1
ATOM 1595 O O . PHE A 1 198 ? 18.604 4.426 2.841 1.00 94.88 198 PHE A O 1
ATOM 1602 N N . VAL A 1 199 ? 17.640 5.350 1.043 1.00 92.75 199 VAL A N 1
ATOM 1603 C CA . VAL A 1 199 ? 18.886 5.883 0.463 1.00 92.75 199 VAL A CA 1
ATOM 1604 C C . VAL A 1 199 ? 19.557 6.884 1.408 1.00 92.75 199 VAL A C 1
ATOM 1606 O O . VAL A 1 199 ? 20.782 6.909 1.519 1.00 92.75 199 VAL A O 1
ATOM 1609 N N . SER A 1 200 ? 18.776 7.695 2.128 1.00 93.25 200 SER A N 1
ATOM 1610 C CA . SER A 1 200 ? 19.297 8.612 3.148 1.00 93.25 200 SER A CA 1
ATOM 1611 C C . SER A 1 200 ? 20.029 7.861 4.262 1.00 93.25 200 SER A C 1
ATOM 1613 O O . SER A 1 200 ? 21.150 8.234 4.611 1.00 93.25 200 SER A O 1
ATOM 1615 N N . VAL A 1 201 ? 19.432 6.786 4.786 1.00 92.69 201 VAL A N 1
ATOM 1616 C CA . VAL A 1 201 ? 20.069 5.952 5.816 1.00 92.69 201 VAL A CA 1
ATOM 1617 C C . VAL A 1 201 ? 21.241 5.172 5.222 1.00 92.69 201 VAL A C 1
ATOM 1619 O O . VAL A 1 201 ? 22.313 5.155 5.809 1.00 92.69 201 VAL A O 1
ATOM 1622 N N . TRP A 1 202 ? 21.104 4.613 4.021 1.00 91.56 202 TRP A N 1
ATOM 1623 C CA . TRP A 1 202 ? 22.181 3.899 3.332 1.00 91.56 202 TRP A CA 1
ATOM 1624 C C . TRP A 1 202 ? 23.433 4.763 3.213 1.00 91.56 202 TRP A C 1
ATOM 1626 O O . TRP A 1 202 ? 24.534 4.344 3.560 1.00 91.56 202 TRP A O 1
ATOM 1636 N N . ASN A 1 203 ? 23.250 6.015 2.796 1.00 90.06 203 ASN A N 1
ATOM 1637 C CA . ASN A 1 203 ? 24.345 6.958 2.653 1.00 90.06 203 ASN A CA 1
ATOM 1638 C C . ASN A 1 203 ? 25.015 7.313 3.988 1.00 90.06 203 ASN A C 1
ATOM 1640 O O . ASN A 1 203 ? 26.184 7.678 3.995 1.00 90.06 203 ASN A O 1
ATOM 1644 N N . LYS A 1 204 ? 24.304 7.212 5.112 1.00 89.62 204 LYS A N 1
ATOM 1645 C CA . LYS A 1 204 ? 24.880 7.438 6.442 1.00 89.62 204 LYS A CA 1
ATOM 1646 C C . LYS A 1 204 ? 25.834 6.313 6.852 1.00 89.62 204 LYS A C 1
ATOM 1648 O O . LYS A 1 204 ? 26.842 6.600 7.482 1.00 89.62 204 LYS A O 1
ATOM 1653 N N . TYR A 1 205 ? 25.526 5.065 6.497 1.00 85.69 205 TYR A N 1
ATOM 1654 C CA . TYR A 1 205 ? 26.305 3.893 6.920 1.00 85.69 205 TYR A CA 1
ATOM 1655 C C . TYR A 1 205 ? 27.363 3.455 5.901 1.00 85.69 205 TYR A C 1
ATOM 1657 O O . TYR A 1 205 ? 28.416 2.979 6.301 1.00 85.69 205 TYR A O 1
ATOM 1665 N N . TYR A 1 206 ? 27.106 3.626 4.601 1.00 82.50 206 TYR A N 1
ATOM 1666 C CA . TYR A 1 206 ? 27.902 2.991 3.541 1.00 82.50 206 TYR A CA 1
ATOM 1667 C C . TYR A 1 206 ? 28.521 3.968 2.531 1.00 82.50 206 TYR A C 1
ATOM 1669 O O . TYR A 1 206 ? 29.193 3.534 1.604 1.00 82.50 206 TYR A O 1
ATOM 1677 N N . LYS A 1 207 ? 28.315 5.289 2.660 1.00 74.50 207 LYS A N 1
ATOM 1678 C CA . LYS A 1 207 ? 28.903 6.278 1.727 1.00 74.50 207 LYS A CA 1
ATOM 1679 C C . LYS A 1 207 ? 30.334 6.690 2.086 1.00 74.50 207 LYS A C 1
ATOM 1681 O O . LYS A 1 207 ? 30.999 7.304 1.259 1.00 74.50 207 LYS A O 1
ATOM 1686 N N . GLN A 1 208 ? 30.787 6.428 3.313 1.00 60.09 208 GLN A N 1
ATOM 1687 C CA . GLN A 1 208 ? 32.117 6.850 3.770 1.00 60.09 208 GLN A CA 1
ATOM 1688 C C . GLN A 1 208 ? 33.250 5.978 3.219 1.00 60.09 208 GLN A C 1
ATOM 1690 O O . GLN A 1 208 ? 34.340 6.496 2.989 1.00 60.09 208 GLN A O 1
ATOM 1695 N N . ASP A 1 209 ? 32.972 4.715 2.905 1.00 55.53 209 ASP A N 1
ATOM 1696 C CA . ASP A 1 209 ? 33.927 3.825 2.261 1.00 55.53 209 ASP A CA 1
ATOM 1697 C C . ASP A 1 209 ? 33.648 3.807 0.757 1.00 55.53 209 ASP A C 1
ATOM 1699 O O . ASP A 1 209 ? 32.638 3.285 0.301 1.00 55.53 209 ASP A O 1
ATOM 1703 N N . ASN A 1 210 ? 34.552 4.356 -0.056 1.00 53.38 210 ASN A N 1
ATOM 1704 C CA . ASN A 1 210 ? 34.466 4.30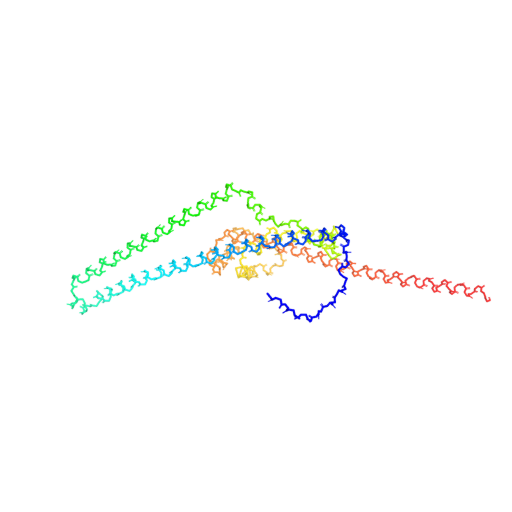7 -1.528 1.00 53.38 210 ASN A CA 1
ATOM 1705 C C . ASN A 1 210 ? 34.507 2.871 -2.109 1.00 53.38 210 ASN A C 1
ATOM 1707 O O . ASN A 1 210 ? 34.529 2.699 -3.326 1.00 53.38 210 ASN A O 1
ATOM 1711 N N . ASN A 1 211 ? 34.524 1.845 -1.256 1.00 54.44 211 ASN A N 1
ATOM 1712 C CA . ASN A 1 211 ? 34.287 0.461 -1.622 1.00 54.44 211 ASN A CA 1
ATOM 1713 C C . ASN A 1 211 ? 32.816 0.133 -1.391 1.00 54.44 211 ASN A C 1
ATOM 1715 O O . ASN A 1 211 ? 32.307 0.270 -0.283 1.00 54.44 211 ASN A O 1
ATOM 1719 N N . LEU A 1 212 ? 32.153 -0.354 -2.440 1.00 60.34 212 LEU A N 1
ATOM 1720 C CA . LEU A 1 212 ? 30.807 -0.910 -2.374 1.00 60.34 212 LEU A CA 1
ATOM 1721 C C . LEU A 1 212 ? 30.839 -2.169 -1.489 1.00 60.34 212 LEU A C 1
ATOM 1723 O O . LEU A 1 212 ? 30.970 -3.286 -1.983 1.00 60.34 212 LEU A O 1
ATOM 1727 N N . HIS A 1 213 ? 30.810 -1.989 -0.169 1.00 66.31 213 HIS A N 1
ATOM 1728 C CA . HIS A 1 213 ? 30.783 -3.092 0.776 1.00 66.31 213 HIS A CA 1
ATOM 1729 C C . HIS A 1 213 ? 29.428 -3.783 0.645 1.00 66.31 213 HIS A C 1
ATOM 1731 O O . HIS A 1 213 ? 28.391 -3.196 0.951 1.00 66.31 213 HIS A O 1
ATOM 1737 N N . THR A 1 214 ? 29.431 -5.017 0.148 1.00 71.94 214 THR A N 1
ATOM 1738 C CA . THR A 1 214 ? 28.265 -5.901 0.180 1.00 71.94 214 THR A CA 1
ATOM 1739 C C . THR A 1 214 ? 27.960 -6.232 1.638 1.00 71.94 214 THR A C 1
ATOM 1741 O O . THR A 1 214 ? 28.736 -6.976 2.242 1.00 71.94 214 THR A O 1
ATOM 1744 N N . PRO A 1 215 ? 26.871 -5.696 2.221 1.00 76.44 215 PRO A N 1
ATOM 1745 C CA . PRO A 1 215 ? 26.527 -5.966 3.607 1.00 76.44 215 PRO A CA 1
ATOM 1746 C C . PRO A 1 215 ? 26.211 -7.448 3.770 1.00 76.44 215 PRO A C 1
ATOM 1748 O O . PRO A 1 215 ? 25.558 -8.042 2.910 1.00 76.44 215 PRO A O 1
ATOM 1751 N N . TYR A 1 216 ? 26.627 -8.028 4.891 1.00 80.12 216 TYR A N 1
ATOM 1752 C CA . TYR A 1 216 ? 26.189 -9.359 5.294 1.00 80.12 216 TYR A CA 1
ATOM 1753 C C . TYR A 1 216 ? 24.969 -9.239 6.212 1.00 80.12 216 TYR A C 1
ATOM 1755 O O . TYR A 1 216 ? 24.909 -8.331 7.039 1.00 80.12 216 TYR A O 1
ATOM 1763 N N . LYS A 1 217 ? 23.988 -10.141 6.078 1.00 76.00 217 LYS A N 1
ATOM 1764 C CA . LYS A 1 217 ? 22.695 -10.034 6.784 1.00 76.00 217 LYS A CA 1
ATOM 1765 C C . LYS A 1 217 ? 22.849 -10.004 8.313 1.00 76.00 217 LYS A C 1
ATOM 1767 O O . LYS A 1 217 ? 22.070 -9.335 8.986 1.00 76.00 217 LYS A O 1
ATOM 1772 N N . ASP A 1 218 ? 23.885 -10.662 8.827 1.00 79.31 218 ASP A N 1
ATOM 1773 C CA . ASP A 1 218 ? 24.174 -10.774 10.262 1.00 79.31 218 ASP A CA 1
ATOM 1774 C C . ASP A 1 218 ? 25.259 -9.797 10.751 1.00 79.31 218 ASP A C 1
ATOM 1776 O O . ASP A 1 218 ? 25.673 -9.850 11.908 1.00 79.31 218 ASP A O 1
ATOM 1780 N N . ASP A 1 219 ? 25.744 -8.900 9.887 1.00 85.81 219 ASP A N 1
ATOM 1781 C CA . ASP A 1 219 ? 26.721 -7.890 10.289 1.00 85.81 219 ASP A CA 1
ATOM 1782 C C . ASP A 1 219 ? 26.089 -6.877 11.261 1.00 85.81 219 ASP A C 1
ATOM 1784 O O . ASP A 1 219 ? 24.988 -6.364 11.044 1.00 85.81 219 ASP A O 1
ATOM 1788 N N . ALA A 1 220 ? 26.816 -6.533 12.325 1.00 85.44 220 ALA A N 1
ATOM 1789 C CA . ALA A 1 220 ? 26.392 -5.561 13.325 1.00 85.44 220 ALA A CA 1
ATOM 1790 C C . ALA A 1 220 ? 26.092 -4.183 12.707 1.00 85.44 220 ALA A C 1
ATOM 1792 O O . ALA A 1 220 ? 25.174 -3.488 13.157 1.00 85.44 220 ALA A O 1
ATOM 1793 N N . THR A 1 221 ? 26.826 -3.795 11.659 1.00 87.12 221 THR A N 1
ATOM 1794 C CA . THR A 1 221 ? 26.574 -2.546 10.922 1.00 87.12 221 THR A CA 1
ATOM 1795 C C . THR A 1 221 ? 25.251 -2.619 10.167 1.00 87.12 221 THR A C 1
ATOM 1797 O O . THR A 1 221 ? 24.441 -1.692 10.253 1.00 87.12 221 THR A O 1
ATOM 1800 N N . TYR A 1 222 ? 24.988 -3.744 9.496 1.00 89.44 222 TYR A N 1
ATOM 1801 C CA . TYR A 1 222 ? 23.736 -3.976 8.779 1.00 89.44 222 TYR A CA 1
ATOM 1802 C C . TYR A 1 222 ? 22.529 -4.053 9.725 1.00 89.44 222 TYR A C 1
ATOM 1804 O O . TYR A 1 222 ? 21.481 -3.471 9.446 1.00 89.44 222 TYR A O 1
ATOM 1812 N N . LEU A 1 223 ? 22.671 -4.689 10.891 1.00 89.69 223 LEU A N 1
ATOM 1813 C CA . LEU A 1 223 ? 21.616 -4.730 11.906 1.00 89.69 223 LEU A CA 1
ATOM 1814 C C . LEU A 1 223 ? 21.255 -3.321 12.402 1.00 89.69 223 LEU A C 1
ATOM 1816 O O . LEU A 1 223 ? 20.075 -2.983 12.489 1.00 89.69 223 LEU A O 1
ATOM 1820 N N . ARG A 1 224 ? 22.246 -2.456 12.655 1.00 90.56 224 ARG A N 1
ATOM 1821 C CA . ARG A 1 224 ? 22.003 -1.045 13.018 1.00 90.56 224 ARG A CA 1
ATOM 1822 C C . ARG A 1 224 ? 21.332 -0.265 11.890 1.00 90.56 224 ARG A C 1
ATOM 1824 O O . ARG A 1 224 ? 20.353 0.436 12.138 1.00 90.56 224 ARG A O 1
ATOM 1831 N N . PHE A 1 225 ? 21.821 -0.438 10.665 1.00 93.25 225 PHE A N 1
ATOM 1832 C CA . PHE A 1 225 ? 21.225 0.137 9.464 1.00 93.25 225 PHE A CA 1
ATOM 1833 C C . PHE A 1 225 ? 19.747 -0.264 9.319 1.00 93.25 225 PHE A C 1
ATOM 1835 O O . PHE A 1 225 ? 18.881 0.602 9.201 1.00 93.25 225 PHE A O 1
ATOM 1842 N N . SER A 1 226 ? 19.447 -1.563 9.385 1.00 92.12 226 SER A N 1
ATOM 1843 C CA . SER A 1 226 ? 18.092 -2.093 9.203 1.00 92.12 226 SER A CA 1
ATOM 1844 C C . SER A 1 226 ? 17.127 -1.584 10.276 1.00 92.12 226 SER A C 1
ATOM 1846 O O . SER A 1 226 ? 16.019 -1.166 9.947 1.00 92.12 226 SER A O 1
ATOM 1848 N N . ASN A 1 227 ? 17.568 -1.504 11.535 1.00 91.69 227 ASN A N 1
ATOM 1849 C CA . ASN A 1 227 ? 16.775 -0.937 12.623 1.00 91.69 227 ASN A CA 1
ATOM 1850 C C . ASN A 1 227 ? 16.454 0.548 12.399 1.00 91.69 227 ASN A C 1
ATOM 1852 O O . ASN A 1 227 ? 15.319 0.967 12.618 1.00 91.69 227 ASN A O 1
ATOM 1856 N N . GLU A 1 228 ? 17.414 1.349 11.927 1.00 93.81 228 GLU A N 1
ATOM 1857 C CA . GLU A 1 228 ? 17.174 2.767 11.626 1.00 93.81 228 GLU A CA 1
ATOM 1858 C C . GLU A 1 228 ? 16.213 2.947 10.436 1.00 93.81 228 GLU A C 1
ATOM 1860 O O . GLU A 1 228 ? 15.371 3.847 10.445 1.00 93.81 228 GLU A O 1
ATOM 1865 N N . VAL A 1 229 ? 16.275 2.064 9.433 1.00 93.56 229 VAL A N 1
ATOM 1866 C CA . VAL A 1 229 ? 15.307 2.046 8.324 1.00 93.56 229 VAL A CA 1
ATOM 1867 C C . VAL A 1 229 ? 13.904 1.681 8.823 1.00 93.56 229 VAL A C 1
ATOM 1869 O O . VAL A 1 229 ? 12.954 2.384 8.481 1.00 93.56 229 VAL A O 1
ATOM 1872 N N . CYS A 1 230 ? 13.765 0.662 9.680 1.00 92.75 230 CYS A N 1
ATOM 1873 C CA . CYS A 1 230 ? 12.487 0.295 10.308 1.00 92.75 230 CYS A CA 1
ATOM 1874 C C . CYS A 1 230 ? 11.877 1.444 11.127 1.00 92.75 230 CYS A C 1
ATOM 1876 O O . CYS A 1 230 ? 10.660 1.603 11.161 1.00 92.75 230 CYS A O 1
ATOM 1878 N N . GLN A 1 231 ? 12.705 2.261 11.785 1.00 92.12 231 GLN A N 1
ATOM 1879 C CA . GLN A 1 231 ? 12.226 3.421 12.543 1.00 92.12 231 GLN A CA 1
ATOM 1880 C C . GLN A 1 231 ? 11.712 4.545 11.637 1.00 92.12 231 GLN A C 1
ATOM 1882 O O . GLN A 1 231 ? 10.755 5.229 11.994 1.00 92.12 231 GLN A O 1
ATOM 1887 N N . LYS A 1 232 ? 12.335 4.750 10.471 1.00 90.94 232 LYS A N 1
ATOM 1888 C CA . LYS A 1 232 ? 11.913 5.787 9.517 1.00 90.94 232 LYS A CA 1
ATOM 1889 C C . LYS A 1 232 ? 10.736 5.366 8.650 1.00 90.94 232 LYS A C 1
ATOM 1891 O O . LYS A 1 232 ? 9.993 6.230 8.191 1.00 90.94 232 LYS A O 1
ATOM 1896 N N . ILE A 1 233 ? 10.582 4.070 8.397 1.00 91.75 233 ILE A N 1
ATOM 1897 C CA . ILE A 1 233 ? 9.553 3.553 7.503 1.00 91.75 233 ILE A CA 1
ATOM 1898 C C . ILE A 1 233 ? 8.660 2.581 8.264 1.00 91.75 233 ILE A C 1
ATOM 1900 O O . ILE A 1 233 ? 9.016 1.430 8.513 1.00 91.75 233 ILE A O 1
ATOM 1904 N N . PHE A 1 234 ? 7.477 3.068 8.631 1.00 88.31 234 PHE A N 1
ATOM 1905 C CA . PHE A 1 234 ? 6.536 2.324 9.455 1.00 88.31 234 PHE A CA 1
ATOM 1906 C C . PHE A 1 234 ? 5.988 1.087 8.729 1.00 88.31 234 PHE A C 1
ATOM 1908 O O . PHE A 1 234 ? 5.543 1.170 7.585 1.00 88.31 234 PHE A O 1
ATOM 1915 N N . GLY A 1 235 ? 5.978 -0.051 9.427 1.00 86.62 235 GLY A N 1
ATOM 1916 C CA . GLY A 1 235 ? 5.357 -1.292 8.955 1.00 86.62 235 GLY A CA 1
ATOM 1917 C C . GLY A 1 235 ? 6.210 -2.152 8.019 1.00 86.62 235 GLY A C 1
ATOM 1918 O O . GLY A 1 235 ? 5.713 -3.173 7.552 1.00 86.62 235 GLY A O 1
ATOM 1919 N N . ILE A 1 236 ? 7.470 -1.784 7.762 1.00 89.94 236 ILE A N 1
ATOM 1920 C CA . ILE A 1 236 ? 8.389 -2.583 6.939 1.00 89.94 236 ILE A CA 1
ATOM 1921 C C . ILE A 1 236 ? 9.059 -3.683 7.766 1.00 89.94 236 ILE A C 1
ATOM 1923 O O . ILE A 1 236 ? 9.490 -3.458 8.898 1.00 89.94 236 ILE A O 1
ATOM 1927 N N . LYS A 1 237 ? 9.183 -4.878 7.177 1.00 89.88 237 LYS A N 1
ATOM 1928 C CA . LYS A 1 237 ? 9.888 -6.013 7.787 1.00 89.88 237 LYS A CA 1
ATOM 1929 C C . LYS A 1 237 ? 11.389 -6.006 7.447 1.00 89.88 237 LYS A C 1
ATOM 1931 O O . LYS A 1 237 ? 11.759 -5.635 6.333 1.00 89.88 237 LYS A O 1
ATOM 1936 N N . PRO A 1 238 ? 12.268 -6.522 8.329 1.00 88.00 238 PRO A N 1
ATOM 1937 C CA . PRO A 1 238 ? 13.707 -6.626 8.053 1.00 88.00 238 PRO A CA 1
ATOM 1938 C C . PRO A 1 238 ? 14.060 -7.394 6.767 1.00 88.00 238 PRO A C 1
ATOM 1940 O O . PRO A 1 238 ? 15.005 -7.032 6.068 1.00 88.00 238 PRO A O 1
ATOM 1943 N N . ASP A 1 239 ? 13.284 -8.422 6.413 1.00 88.94 239 ASP A N 1
ATOM 1944 C CA . ASP A 1 239 ? 13.491 -9.192 5.177 1.00 88.94 239 ASP A CA 1
ATOM 1945 C C . ASP A 1 239 ? 13.159 -8.394 3.905 1.00 88.94 239 ASP A C 1
ATOM 1947 O O . ASP A 1 239 ? 13.787 -8.588 2.859 1.00 88.94 239 ASP A O 1
ATOM 1951 N N . GLU A 1 240 ? 12.208 -7.461 3.986 1.00 91.50 240 GLU A N 1
ATOM 1952 C CA . GLU A 1 240 ? 11.882 -6.553 2.882 1.00 91.50 240 GLU A CA 1
ATOM 1953 C C . GLU A 1 240 ? 12.995 -5.522 2.686 1.00 91.50 240 GLU A C 1
ATOM 1955 O O . GLU A 1 240 ? 13.353 -5.215 1.549 1.00 91.50 240 GLU A O 1
ATOM 1960 N N . ILE A 1 241 ? 13.594 -5.045 3.784 1.00 92.06 241 ILE A N 1
ATOM 1961 C CA . ILE A 1 241 ? 14.783 -4.182 3.745 1.00 92.06 241 ILE A CA 1
ATOM 1962 C C . ILE A 1 241 ? 15.937 -4.928 3.087 1.00 92.06 241 ILE A C 1
ATOM 1964 O O . ILE A 1 241 ? 16.566 -4.378 2.193 1.00 92.06 241 ILE A O 1
ATOM 1968 N N . TRP A 1 242 ? 16.173 -6.189 3.461 1.00 92.69 242 TRP A N 1
ATOM 1969 C CA . TRP A 1 242 ? 17.232 -7.001 2.858 1.00 92.69 242 TRP A CA 1
ATOM 1970 C C . TRP A 1 242 ? 17.029 -7.197 1.356 1.00 92.69 242 TRP A C 1
ATOM 1972 O O . TRP A 1 242 ? 17.952 -6.980 0.571 1.00 92.69 242 TRP A O 1
ATOM 1982 N N . SER A 1 243 ? 15.812 -7.547 0.942 1.00 91.81 243 SER A N 1
ATOM 1983 C CA . SER A 1 243 ? 15.474 -7.716 -0.475 1.00 91.81 243 SER A CA 1
ATOM 1984 C C . SER A 1 243 ? 15.696 -6.419 -1.260 1.00 91.81 243 SER A C 1
ATOM 1986 O O . SER A 1 243 ? 16.281 -6.429 -2.344 1.00 91.81 243 SER A O 1
ATOM 1988 N N . HIS A 1 244 ? 15.296 -5.283 -0.683 1.00 94.06 244 HIS A N 1
ATOM 1989 C CA . HIS A 1 244 ? 15.508 -3.966 -1.279 1.00 94.06 244 HIS A CA 1
ATOM 1990 C C . HIS A 1 244 ? 16.984 -3.542 -1.276 1.00 94.06 244 HIS A C 1
ATOM 1992 O O . HIS A 1 244 ? 17.443 -2.912 -2.226 1.00 94.06 244 HIS A O 1
ATOM 1998 N N . THR A 1 245 ? 17.760 -3.937 -0.265 1.00 91.94 245 THR A N 1
ATOM 1999 C CA . THR A 1 245 ? 19.217 -3.756 -0.219 1.00 91.94 245 THR A CA 1
ATOM 2000 C C . THR A 1 245 ? 19.906 -4.494 -1.362 1.00 91.94 245 THR A C 1
ATOM 2002 O O . THR A 1 245 ? 20.726 -3.889 -2.049 1.00 91.94 245 THR A O 1
ATOM 2005 N N . GLN A 1 246 ? 19.553 -5.757 -1.614 1.00 91.06 246 GLN A N 1
ATOM 2006 C CA . GLN A 1 246 ? 20.110 -6.518 -2.739 1.00 91.06 246 GLN A CA 1
ATOM 2007 C C . GLN A 1 246 ? 19.776 -5.853 -4.079 1.00 91.06 246 GLN A C 1
ATOM 2009 O O . GLN A 1 246 ? 20.667 -5.614 -4.895 1.00 91.06 246 GLN A O 1
ATOM 2014 N N . TRP A 1 247 ? 18.513 -5.452 -4.260 1.00 93.50 247 TRP A N 1
ATOM 2015 C CA . TRP A 1 247 ? 18.085 -4.701 -5.441 1.00 93.50 247 TRP A CA 1
ATOM 2016 C C . TRP A 1 247 ? 18.871 -3.391 -5.612 1.00 93.50 247 TRP A C 1
ATOM 2018 O O . TRP A 1 247 ? 19.300 -3.056 -6.716 1.00 93.50 247 TRP A O 1
ATOM 2028 N N . TYR A 1 248 ? 19.087 -2.645 -4.526 1.00 91.88 248 TYR A N 1
ATOM 2029 C CA . TYR A 1 248 ? 19.789 -1.365 -4.568 1.00 91.88 248 TYR A CA 1
ATOM 2030 C C . TYR A 1 248 ? 21.273 -1.521 -4.921 1.00 91.88 248 TYR A C 1
ATOM 2032 O O . TYR A 1 248 ? 21.800 -0.722 -5.694 1.00 91.88 248 TYR A O 1
ATOM 2040 N N . LEU A 1 249 ? 21.942 -2.555 -4.406 1.00 90.19 249 LEU A N 1
ATOM 2041 C CA . LEU A 1 249 ? 23.332 -2.864 -4.752 1.00 90.19 249 LEU A CA 1
ATOM 2042 C C . LEU A 1 249 ? 23.485 -3.174 -6.242 1.00 90.19 249 LEU A C 1
ATOM 2044 O O . LEU A 1 249 ? 24.363 -2.617 -6.904 1.00 90.19 249 LEU A O 1
ATOM 2048 N N . GLU A 1 250 ? 22.594 -4.005 -6.783 1.00 90.00 250 GLU A N 1
ATOM 2049 C CA . GLU A 1 250 ? 22.577 -4.328 -8.208 1.00 90.00 250 GLU A CA 1
ATOM 2050 C C . GLU A 1 250 ? 22.287 -3.082 -9.059 1.00 90.00 250 GLU A C 1
ATOM 2052 O O . GLU A 1 250 ? 22.983 -2.819 -10.042 1.00 90.00 250 GLU A O 1
ATOM 2057 N N . TYR A 1 251 ? 21.336 -2.247 -8.631 1.00 91.12 251 TYR A N 1
ATOM 2058 C CA . TYR A 1 251 ? 21.041 -0.970 -9.278 1.00 91.12 251 TYR A CA 1
ATOM 2059 C C . TYR A 1 251 ? 22.265 -0.043 -9.328 1.00 91.12 251 TYR A C 1
ATOM 2061 O O . TYR A 1 251 ? 22.581 0.492 -10.394 1.00 91.12 251 TYR A O 1
ATOM 2069 N N . VAL A 1 252 ? 22.964 0.153 -8.204 1.00 89.00 252 VAL A N 1
ATOM 2070 C CA . VAL A 1 252 ? 24.158 1.014 -8.131 1.00 89.00 252 VAL A CA 1
ATOM 2071 C C . VAL A 1 252 ? 25.271 0.473 -9.025 1.00 89.00 252 VAL A C 1
ATOM 2073 O O . VAL A 1 252 ? 25.874 1.242 -9.777 1.00 89.00 252 VAL A O 1
ATOM 2076 N N . HIS A 1 253 ? 25.510 -0.839 -8.997 1.00 87.62 253 HIS A N 1
ATOM 2077 C CA . HIS A 1 253 ? 26.512 -1.482 -9.842 1.00 87.62 253 HIS A CA 1
ATOM 2078 C C . HIS A 1 253 ? 26.210 -1.285 -11.333 1.00 87.62 253 HIS A C 1
ATOM 2080 O O . HIS A 1 253 ? 27.044 -0.764 -12.076 1.00 87.62 253 HIS A O 1
ATOM 2086 N N . LEU A 1 254 ? 24.994 -1.623 -11.770 1.00 87.94 254 LEU A N 1
ATOM 2087 C CA . LEU A 1 254 ? 24.596 -1.497 -13.171 1.00 87.94 254 LEU A CA 1
ATOM 2088 C C . LEU A 1 254 ? 24.595 -0.038 -13.644 1.00 87.94 254 LEU A C 1
ATOM 2090 O O . LEU A 1 254 ? 24.976 0.240 -14.782 1.00 87.94 254 LEU A O 1
ATOM 2094 N N . LYS A 1 255 ? 24.210 0.902 -12.774 1.00 86.94 255 LYS A N 1
ATOM 2095 C CA . LYS A 1 255 ? 24.284 2.336 -13.062 1.00 86.94 255 LYS A CA 1
ATOM 2096 C C . LYS A 1 255 ? 25.732 2.800 -13.241 1.00 86.94 255 LYS A C 1
ATOM 2098 O O . LYS A 1 255 ? 26.011 3.520 -14.196 1.00 86.94 255 LYS A O 1
ATOM 2103 N N . SER A 1 256 ? 26.655 2.341 -12.395 1.00 86.06 256 SER A N 1
ATOM 2104 C CA . SER A 1 256 ? 28.089 2.625 -12.543 1.00 86.06 256 SER A CA 1
ATOM 2105 C C . SER A 1 256 ? 28.636 2.091 -13.874 1.00 86.06 256 SER A C 1
ATOM 2107 O O . SER A 1 256 ? 29.223 2.838 -14.658 1.00 86.06 256 SER A O 1
ATOM 2109 N N . CYS A 1 257 ? 28.343 0.830 -14.213 1.00 84.38 257 CYS A N 1
ATOM 2110 C CA . CYS A 1 257 ? 28.745 0.242 -15.494 1.00 84.38 257 CYS A CA 1
ATOM 2111 C C . CYS A 1 257 ? 28.154 0.993 -16.700 1.00 84.38 257 CYS A C 1
ATOM 2113 O O . CYS A 1 257 ? 28.830 1.175 -17.717 1.00 84.38 257 CYS A O 1
ATOM 2115 N N . GLN A 1 258 ? 26.907 1.464 -16.595 1.00 86.94 258 GLN A N 1
ATOM 2116 C CA . GLN A 1 258 ? 26.281 2.307 -17.612 1.00 86.94 258 GLN A CA 1
ATOM 2117 C C . GLN A 1 258 ? 27.035 3.636 -17.776 1.00 86.94 258 GLN A C 1
ATOM 2119 O O . GLN A 1 258 ? 27.327 4.041 -18.904 1.00 86.94 258 GLN A O 1
ATOM 2124 N N . GLU A 1 259 ? 27.344 4.326 -16.678 1.00 86.12 259 GLU A N 1
ATOM 2125 C CA . GLU A 1 259 ? 28.067 5.601 -16.692 1.00 86.12 259 GLU A CA 1
ATOM 2126 C C . GLU A 1 259 ? 29.471 5.445 -17.289 1.00 86.12 259 GLU A C 1
ATOM 2128 O O . GLU A 1 259 ? 29.860 6.233 -18.159 1.00 86.12 259 GLU A O 1
ATOM 2133 N N . GLU A 1 260 ? 30.196 4.384 -16.925 1.00 85.19 260 GLU A N 1
ATOM 2134 C CA . GLU A 1 260 ? 31.491 4.049 -17.518 1.00 85.19 260 GLU A CA 1
ATOM 2135 C C . GLU A 1 260 ? 31.401 3.802 -19.024 1.00 85.19 260 GLU A C 1
ATOM 2137 O O . GLU A 1 260 ? 32.203 4.337 -19.794 1.00 85.19 260 GLU A O 1
ATOM 2142 N N . ALA A 1 261 ? 30.430 3.003 -19.467 1.00 83.31 261 ALA A N 1
ATOM 2143 C CA . ALA A 1 261 ? 30.235 2.715 -20.881 1.00 83.31 261 ALA A CA 1
ATOM 2144 C C . ALA A 1 261 ? 29.910 3.983 -21.681 1.00 83.31 261 ALA A C 1
ATOM 2146 O O . ALA A 1 261 ? 30.452 4.202 -22.770 1.00 83.31 261 ALA A O 1
ATOM 2147 N N . LEU A 1 262 ? 29.067 4.860 -21.128 1.00 81.50 262 LEU A N 1
ATOM 2148 C CA . LEU A 1 262 ? 28.749 6.153 -21.729 1.00 81.50 262 LEU A CA 1
ATOM 2149 C C . LEU A 1 262 ? 29.966 7.085 -21.759 1.00 81.50 262 LEU A C 1
ATOM 2151 O O . LEU A 1 262 ? 30.152 7.804 -22.745 1.00 81.50 262 LEU A O 1
ATOM 2155 N N . SER A 1 263 ? 30.804 7.068 -20.721 1.00 84.12 263 SER A N 1
ATOM 2156 C CA . SER A 1 263 ? 32.056 7.829 -20.673 1.00 84.12 263 SER A CA 1
ATOM 2157 C C . SER A 1 263 ? 33.044 7.344 -21.741 1.00 84.12 263 SER A C 1
ATOM 2159 O O . SER A 1 263 ? 33.466 8.127 -22.596 1.00 84.12 263 SER A O 1
ATOM 2161 N N . LYS A 1 264 ? 33.289 6.027 -21.807 1.00 82.88 264 LYS A N 1
ATOM 2162 C CA . LYS A 1 264 ? 34.119 5.374 -22.837 1.00 82.88 264 LYS A CA 1
ATOM 2163 C C . LYS A 1 264 ? 33.610 5.686 -24.247 1.00 82.88 264 LYS A C 1
ATOM 2165 O O . LYS A 1 264 ? 34.396 6.000 -25.142 1.00 82.88 264 LYS A O 1
ATOM 2170 N N . TRP A 1 265 ? 32.291 5.672 -24.456 1.00 79.88 265 TRP A N 1
ATOM 2171 C CA . TRP A 1 265 ? 31.686 6.048 -25.735 1.00 79.88 265 TRP A CA 1
ATOM 2172 C C . TRP A 1 265 ? 31.926 7.522 -26.089 1.00 79.88 265 TRP A C 1
ATOM 2174 O O . TRP A 1 265 ? 32.309 7.827 -27.223 1.00 79.88 265 TRP A O 1
ATOM 2184 N N . LYS A 1 266 ? 31.750 8.446 -25.133 1.00 80.25 266 LYS A N 1
ATOM 2185 C CA . LYS A 1 266 ? 32.039 9.877 -25.330 1.00 80.25 266 LYS A CA 1
ATOM 2186 C C . LYS A 1 266 ? 33.514 10.104 -25.676 1.00 80.25 266 LYS A C 1
ATOM 2188 O O . LYS A 1 266 ? 33.802 10.862 -26.604 1.00 80.25 266 LYS A O 1
ATOM 2193 N N . ASP A 1 267 ? 34.434 9.425 -24.998 1.00 82.25 267 ASP A N 1
ATOM 2194 C CA . ASP A 1 267 ? 35.875 9.519 -25.252 1.00 82.25 267 ASP A CA 1
ATOM 2195 C C . ASP A 1 267 ? 36.269 8.979 -26.620 1.00 82.25 267 ASP A C 1
ATOM 2197 O O . ASP A 1 267 ? 36.978 9.652 -27.371 1.00 82.25 267 ASP A O 1
ATOM 2201 N N . ASN A 1 268 ? 35.749 7.815 -27.001 1.00 78.62 268 ASN A N 1
ATOM 2202 C CA . ASN A 1 268 ? 35.998 7.243 -28.320 1.00 78.62 268 ASN A CA 1
ATOM 2203 C C . ASN A 1 268 ? 35.422 8.127 -29.432 1.00 78.62 268 ASN A C 1
ATOM 2205 O O . ASN A 1 268 ? 36.082 8.363 -30.444 1.00 78.62 268 ASN A O 1
ATOM 2209 N N . LYS A 1 269 ? 34.240 8.719 -29.225 1.00 76.56 269 LYS A N 1
ATOM 2210 C CA . LYS A 1 269 ? 33.652 9.684 -30.165 1.00 76.56 269 LYS A CA 1
ATOM 2211 C C . LYS A 1 269 ? 34.514 10.943 -30.317 1.00 76.56 269 LYS A C 1
ATOM 2213 O O . LYS A 1 269 ? 34.670 11.434 -31.437 1.00 76.56 269 LYS A O 1
ATOM 2218 N N . ARG A 1 270 ? 35.096 11.453 -29.222 1.00 75.62 270 ARG A N 1
ATOM 2219 C CA . ARG A 1 270 ? 36.058 12.571 -29.250 1.00 75.62 270 ARG A CA 1
ATOM 2220 C C . ARG A 1 270 ? 37.328 12.186 -30.015 1.00 75.62 270 ARG A C 1
ATOM 2222 O O . ARG A 1 270 ? 37.688 12.887 -30.957 1.00 75.62 270 ARG A O 1
ATOM 2229 N N . LYS A 1 271 ? 37.944 11.042 -29.701 1.00 72.88 271 LYS A N 1
ATOM 2230 C CA . LYS A 1 271 ? 39.148 10.530 -30.386 1.00 72.88 271 LYS A CA 1
ATOM 2231 C C . LYS A 1 271 ? 38.934 10.340 -31.892 1.00 72.88 271 LYS A C 1
ATOM 2233 O O . LYS A 1 271 ? 39.786 10.735 -32.683 1.00 72.88 271 LYS A O 1
ATOM 2238 N N . ILE A 1 272 ? 37.775 9.821 -32.311 1.00 70.44 272 ILE A N 1
ATOM 2239 C CA . ILE A 1 272 ? 37.435 9.665 -33.734 1.00 70.44 272 ILE A CA 1
ATOM 2240 C C . ILE A 1 272 ? 37.338 11.029 -34.432 1.00 70.44 272 ILE A C 1
ATOM 2242 O O . ILE A 1 272 ? 37.893 11.183 -35.520 1.00 70.44 272 ILE A O 1
ATOM 2246 N N . LYS A 1 273 ? 36.694 12.033 -33.817 1.00 70.88 273 LYS A N 1
ATOM 2247 C CA . LYS A 1 273 ? 36.632 13.397 -34.375 1.00 70.88 273 LYS A CA 1
ATOM 2248 C C . LYS A 1 273 ? 38.026 14.014 -34.544 1.00 70.88 273 LYS A C 1
ATOM 2250 O O . LYS A 1 273 ? 38.336 14.471 -35.642 1.00 70.88 273 LYS A O 1
ATOM 2255 N N . TYR A 1 274 ? 38.876 13.929 -33.518 1.00 63.66 274 TYR A N 1
ATOM 2256 C CA . TYR A 1 274 ? 40.262 14.409 -33.584 1.00 63.66 274 TYR A CA 1
ATOM 2257 C C . TYR A 1 274 ? 41.094 13.658 -34.639 1.00 63.66 274 TYR A C 1
ATOM 2259 O O . TYR A 1 274 ? 41.844 14.273 -35.391 1.00 63.66 274 TYR A O 1
ATOM 2267 N N . SER A 1 275 ? 40.930 12.336 -34.768 1.00 59.78 275 SER A N 1
ATOM 2268 C CA . SER A 1 275 ? 41.646 11.540 -35.779 1.00 59.78 275 SER A CA 1
ATOM 2269 C C . SER A 1 275 ? 41.208 11.839 -37.220 1.00 59.78 275 SER A C 1
ATOM 2271 O O . SER A 1 275 ? 42.029 11.776 -38.135 1.00 59.78 275 SER A O 1
ATOM 2273 N N . LYS A 1 276 ? 39.932 12.199 -37.436 1.00 60.88 276 LYS A N 1
ATOM 2274 C CA . LYS A 1 276 ? 39.426 12.638 -38.744 1.00 60.88 276 LYS A CA 1
ATOM 2275 C C . LYS A 1 276 ? 39.968 14.017 -39.112 1.00 60.88 276 LYS A C 1
ATOM 2277 O O . LYS A 1 276 ? 40.419 14.175 -40.237 1.00 60.88 276 LYS A O 1
ATOM 2282 N N . GLN A 1 277 ? 40.009 14.965 -38.173 1.00 57.66 277 GLN A N 1
ATOM 2283 C CA . GLN A 1 277 ? 40.622 16.283 -38.400 1.00 57.66 277 GLN A CA 1
ATOM 2284 C C . GLN A 1 277 ? 42.118 16.169 -38.731 1.00 57.66 277 GLN A C 1
ATOM 2286 O O . GLN A 1 277 ? 42.558 16.708 -39.740 1.00 57.66 277 GLN A O 1
ATOM 2291 N N . LYS A 1 278 ? 42.868 15.342 -37.990 1.00 56.91 278 LYS A N 1
ATOM 2292 C CA . LYS A 1 278 ? 44.304 15.112 -38.233 1.00 56.91 278 LYS A CA 1
ATOM 2293 C C . LYS A 1 278 ? 44.604 14.393 -39.559 1.00 56.91 278 LYS A C 1
ATOM 2295 O O . LYS A 1 278 ? 45.697 14.530 -40.106 1.00 56.91 278 LYS A O 1
ATOM 2300 N N . LYS A 1 279 ? 43.652 13.601 -40.078 1.00 55.25 279 LYS A N 1
ATOM 2301 C CA . LYS A 1 279 ? 43.728 13.015 -41.429 1.00 55.25 279 LYS A CA 1
ATOM 2302 C C . LYS A 1 279 ? 43.438 14.053 -42.512 1.00 55.25 279 LYS A C 1
ATOM 2304 O O . LYS A 1 279 ? 44.134 14.033 -43.517 1.00 55.25 279 LYS A O 1
ATOM 2309 N N . VAL A 1 280 ? 42.470 14.951 -42.318 1.00 56.44 280 VAL A N 1
ATOM 2310 C CA . VAL A 1 280 ? 42.158 16.018 -43.288 1.00 56.44 280 VAL A CA 1
ATOM 2311 C C . VAL A 1 280 ? 43.333 16.999 -43.421 1.00 56.44 280 VAL A C 1
ATOM 2313 O O . VAL A 1 280 ? 43.782 17.215 -44.541 1.00 56.44 280 VAL A O 1
ATOM 2316 N N . GLU A 1 281 ? 43.941 17.442 -42.313 1.00 53.75 281 GLU A N 1
ATOM 2317 C CA . GLU A 1 281 ? 45.160 18.283 -42.337 1.00 53.75 281 GLU A CA 1
ATOM 2318 C C . GLU A 1 281 ? 46.339 17.605 -43.053 1.00 53.75 281 GLU A C 1
ATOM 2320 O O . GLU A 1 281 ? 46.955 18.199 -43.933 1.00 53.75 281 GLU A O 1
ATOM 2325 N N . ASN A 1 282 ? 46.612 16.324 -42.767 1.00 52.66 282 ASN A N 1
ATOM 2326 C CA . ASN A 1 282 ? 47.680 15.573 -43.447 1.00 52.66 282 ASN A CA 1
ATOM 2327 C C . ASN A 1 282 ? 47.422 15.354 -44.948 1.00 52.66 282 ASN A C 1
ATOM 2329 O O . ASN A 1 282 ? 48.359 15.097 -45.708 1.00 52.66 282 ASN A O 1
ATOM 2333 N N . THR A 1 283 ? 46.157 15.371 -45.375 1.00 53.53 283 THR A N 1
ATOM 2334 C CA . THR A 1 283 ? 45.804 15.209 -46.791 1.00 53.53 283 THR A CA 1
ATOM 2335 C C . THR A 1 283 ? 45.972 16.539 -47.526 1.00 53.53 283 THR A C 1
ATOM 2337 O O . THR A 1 283 ? 46.512 16.538 -48.629 1.00 53.53 283 THR A O 1
ATOM 2340 N N . GLU A 1 284 ? 45.625 17.660 -46.881 1.00 54.06 284 GLU A N 1
ATOM 2341 C CA . GLU A 1 284 ? 45.822 19.019 -47.404 1.00 54.06 284 GLU A CA 1
ATOM 2342 C C . GLU A 1 284 ? 47.303 19.433 -47.484 1.00 54.06 284 GLU A C 1
ATOM 2344 O O . GLU A 1 284 ? 47.724 20.031 -48.481 1.00 54.06 284 GLU A O 1
ATOM 2349 N N . GLU A 1 285 ? 48.124 19.067 -46.493 1.00 52.16 285 GLU A N 1
ATOM 2350 C CA . GLU A 1 285 ? 49.577 19.300 -46.522 1.00 52.16 285 GLU A CA 1
ATOM 2351 C C . GLU A 1 285 ? 50.253 18.540 -47.673 1.00 52.16 285 GLU A C 1
ATOM 2353 O O . GLU A 1 285 ? 51.048 19.114 -48.420 1.00 52.16 285 GLU A O 1
ATOM 2358 N N . LYS A 1 286 ? 49.872 17.275 -47.903 1.00 52.66 286 LYS A N 1
ATOM 2359 C CA . LYS A 1 286 ? 50.417 16.463 -49.005 1.00 52.66 286 LYS A CA 1
ATOM 2360 C C . LYS A 1 286 ? 49.998 16.960 -50.392 1.00 52.66 286 LYS A C 1
ATOM 2362 O O . LYS A 1 286 ? 50.781 16.815 -51.333 1.00 52.66 286 LYS A O 1
ATOM 2367 N N . SER A 1 287 ? 48.814 17.560 -50.544 1.00 53.56 287 SER A N 1
ATOM 2368 C CA . SER A 1 287 ? 48.414 18.222 -51.797 1.00 53.56 287 SER A CA 1
ATOM 2369 C C . SER A 1 287 ? 49.223 19.493 -52.074 1.00 53.56 287 SER A C 1
ATOM 2371 O O . SER A 1 287 ? 49.680 19.670 -53.202 1.00 53.56 287 SER A O 1
ATOM 2373 N N . LYS A 1 288 ? 49.524 20.307 -51.052 1.00 53.78 288 LYS A N 1
ATOM 2374 C CA . LYS A 1 288 ? 50.349 21.521 -51.209 1.00 53.78 288 LYS A CA 1
ATOM 2375 C C . LYS A 1 288 ? 51.805 21.202 -51.574 1.00 53.78 288 LYS A C 1
ATOM 2377 O O . LYS A 1 288 ? 52.384 21.864 -52.434 1.00 53.78 288 LYS A O 1
ATOM 2382 N N . THR A 1 289 ? 52.393 20.142 -51.007 1.00 52.44 289 THR A N 1
ATOM 2383 C CA . THR A 1 289 ? 53.752 19.697 -51.385 1.00 52.44 289 THR A CA 1
ATOM 2384 C C . THR A 1 289 ? 53.808 19.112 -52.803 1.00 52.44 289 THR A C 1
ATOM 2386 O O . THR A 1 289 ? 54.833 19.211 -53.482 1.00 52.44 289 THR A O 1
ATOM 2389 N N . ARG A 1 290 ? 52.713 18.504 -53.286 1.00 52.09 290 ARG A N 1
ATOM 2390 C CA . ARG A 1 290 ? 52.629 17.968 -54.653 1.00 52.09 290 ARG A CA 1
ATOM 2391 C C . ARG A 1 290 ? 52.466 19.077 -55.695 1.00 52.09 290 ARG A C 1
ATOM 2393 O O . ARG A 1 290 ? 53.098 18.984 -56.742 1.00 52.09 290 ARG A O 1
ATOM 2400 N N . GLU A 1 291 ? 51.714 20.136 -55.402 1.00 51.22 291 GLU A N 1
ATOM 2401 C CA . GLU A 1 291 ? 51.576 21.304 -56.289 1.00 51.22 291 GLU A CA 1
ATOM 2402 C C . GLU A 1 291 ? 52.869 22.131 -56.389 1.00 51.22 291 GLU A C 1
ATOM 2404 O O . GLU A 1 291 ? 53.267 22.510 -57.492 1.00 51.22 291 GLU A O 1
ATOM 2409 N N . GLN A 1 292 ? 53.612 22.309 -55.289 1.00 51.03 292 GLN A N 1
ATOM 2410 C CA . GLN A 1 292 ? 54.921 22.984 -55.328 1.00 51.03 292 GLN A CA 1
ATOM 2411 C C . GLN A 1 292 ? 55.986 22.198 -56.113 1.00 51.03 292 GLN A C 1
ATOM 2413 O O . GLN A 1 292 ? 56.829 22.796 -56.776 1.00 51.03 292 GLN A O 1
ATOM 2418 N N . ARG A 1 293 ? 55.932 20.857 -56.125 1.00 49.69 293 ARG A N 1
ATOM 2419 C CA . ARG A 1 293 ? 56.831 20.032 -56.959 1.00 49.69 293 ARG A CA 1
ATOM 2420 C C . ARG A 1 293 ? 56.504 20.069 -58.455 1.00 49.69 293 ARG A C 1
ATOM 2422 O O . ARG 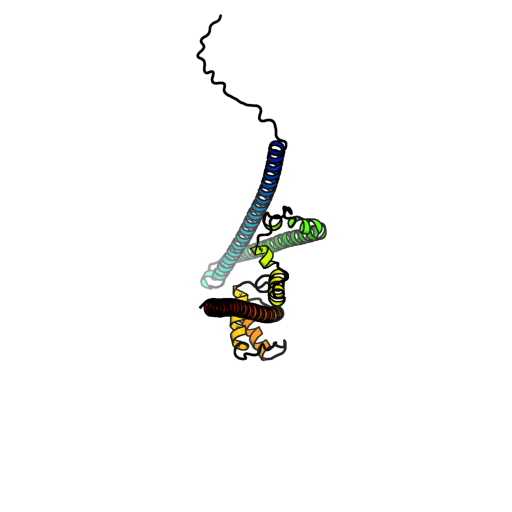A 1 293 ? 57.385 19.775 -59.259 1.00 49.69 293 ARG A O 1
ATOM 2429 N N . VAL A 1 294 ? 55.274 20.415 -58.837 1.00 52.22 294 VAL A N 1
ATOM 2430 C CA . VAL A 1 294 ? 54.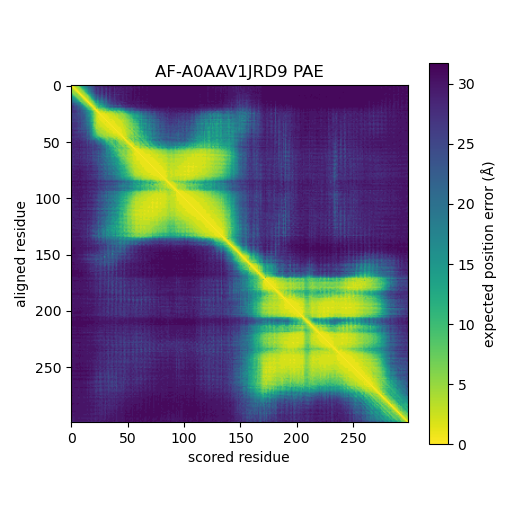872 20.531 -60.249 1.00 52.22 294 VAL A CA 1
ATOM 2431 C C . VAL A 1 294 ? 55.240 21.907 -60.820 1.00 52.22 294 VAL A C 1
ATOM 2433 O O . VAL A 1 294 ? 55.660 21.976 -61.970 1.00 52.22 294 VAL A O 1
ATOM 2436 N N . GLN A 1 295 ? 55.207 22.981 -60.019 1.00 48.97 295 GLN A N 1
ATOM 2437 C CA . GLN A 1 295 ? 55.615 24.322 -60.476 1.00 48.97 295 GLN A CA 1
ATOM 2438 C C . GLN A 1 295 ? 57.133 24.501 -60.669 1.00 48.97 295 GLN A C 1
ATOM 2440 O O . GLN A 1 295 ? 57.544 25.333 -61.471 1.00 48.97 295 GLN A O 1
ATOM 2445 N N . VAL A 1 296 ? 57.980 23.704 -60.007 1.00 50.03 296 VAL A N 1
ATOM 2446 C CA . VAL A 1 296 ? 59.449 23.768 -60.185 1.00 50.03 296 VAL A CA 1
ATOM 2447 C C . VAL A 1 296 ? 59.923 23.056 -61.466 1.00 50.03 296 VAL A C 1
ATOM 2449 O O . VAL A 1 296 ? 61.042 23.271 -61.908 1.00 50.03 296 VAL A O 1
ATOM 2452 N N . LYS A 1 297 ? 59.080 22.237 -62.111 1.00 46.69 297 LYS A N 1
ATOM 2453 C CA . LYS A 1 297 ? 59.432 21.508 -63.348 1.00 46.69 297 LYS A CA 1
ATOM 2454 C C . LYS A 1 297 ? 59.096 22.242 -64.655 1.00 46.69 297 LYS A C 1
ATOM 2456 O O . LYS A 1 297 ? 59.355 21.694 -65.720 1.00 46.69 297 LYS A O 1
ATOM 2461 N N . PHE A 1 298 ? 58.530 23.447 -64.579 1.00 45.75 298 PHE A N 1
ATOM 2462 C CA . PHE A 1 298 ? 58.131 24.261 -65.737 1.00 45.75 298 PHE A CA 1
ATOM 2463 C C . PHE A 1 298 ? 58.767 25.663 -65.739 1.00 45.75 298 PHE A C 1
ATOM 2465 O O . PHE A 1 298 ? 58.219 26.589 -66.335 1.00 45.75 298 PHE A O 1
ATOM 2472 N N . ARG A 1 299 ? 59.917 25.829 -65.079 1.00 40.00 299 ARG A N 1
ATOM 2473 C CA . ARG A 1 299 ? 60.715 27.056 -65.133 1.00 40.00 299 ARG A CA 1
ATOM 2474 C C . ARG A 1 299 ? 62.125 26.765 -65.611 1.00 40.00 299 ARG A C 1
ATOM 2476 O O . ARG A 1 299 ? 62.653 25.708 -65.204 1.00 40.00 299 ARG A O 1
#

pLDDT: mean 75.65, std 19.1, range [29.34, 97.81]

Secondary structure (DSSP, 8-state):
---------------------HHHHHHHHHHHHHHHHH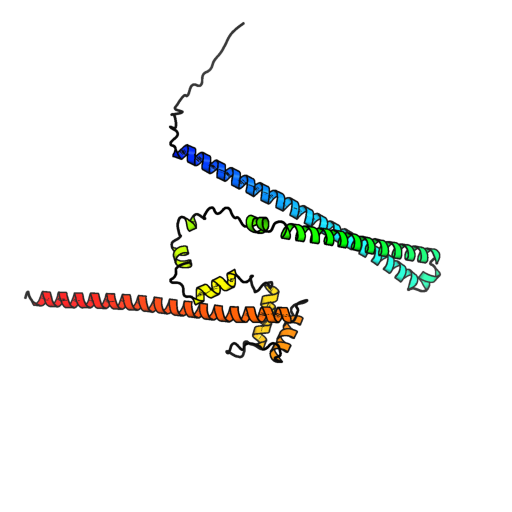HHHHHHHHHHHHHHHHHHHHHHHHHHHHHHHHHHHHHHHHHHHHHHH-HHHHHHS-HHHHHHHHHHHHHHHHHHHHHHHHHHHHHHHHHHHHHHHHHH-TTHHHHTT-------HHHHTT-HHHHHHT-TTS-HHHHHHHHHHHHSPGGGG--HHHHHHHHHHHHHHHSSSSS-----TT-HHHHHHHHHHHHHSTT--HHHHHHHHHHHHHHHHHHHHHHHHHHHHHHHHHHHHHHHHHHHHHHHHHHHHHHHHHHGGG-

Sequence (299 aa):
MNSRSSVASNSLSNFSLIESSPNTSARLRRLKIQEDILTAAANKILLNCESEERENADLKNYVSKVKRSYSEIKTLFQDIKTLTGDQDNLKNTDIDDIKKDILELEAKVTNFKNFLRRELTVLRVAEKELIQQINDNPQEIKSGLVKAQTKPYSELVPSPVRVLIHSPLKSVEVQRFQEFLKTTKRFGGWNEYNHNSFVSVWNKYYKQDNNLHTPYKDDATYLRFSNEVCQKIFGIKPDEIWSHTQWYLEYVHLKSCQEEALSKWKDNKRKIKYSKQKKVENTEEKSKTREQRVQVKFR

Radius of gyration: 38.74 Å; Cα contacts (8 Å, |Δi|>4): 84; chains: 1; bounding box: 119×50×110 Å

Foldseek 3Di:
DDDDDDDDDDDDDDPDPPPPPVVNVVVVVVVVVVVVVVVVVVVVVVVVVVVVVVVVVVVVVVVVVLVVLVVVLVVLVVVLCVCPVDPVSVVVDDPVVSVVSVVVSVVSVVVSVVVVVVVVVVVVVVVVVVVVVCVVCVPVVVVVPPPVPPVPVCNVPVDPVNCVVPPPPADPLLVVLVVLPVVADVLNPDDPQLSVLLVVLCCVQPVVDPDLDPDDLPDPSLVVSLVSSCVSDPPDDSVNSVSSSVSVSVNVVSVVSNVVSVVVVVVVVVVVVVVVVVVVVVVVVVVVVVVVVVVVVPD

Mean predicted aligned error: 21.47 Å

InterPro domains:
  IPR039902 Coiled-coil domain-containing protein CCDC148/CCDC112 [PTHR21549] (50-293)

Organism: NCBI:txid320188